Protein AF-A0A6N7HSX7-F1 (afdb_monomer_lite)

Foldseek 3Di:
DDDDDDDDDDDDPDDPPPPVVVVVVVVVVVVVCVVVPDDPPPDPLCLPDDDDDDDDDDQPVAQVQLVVLLQDVVLLVVVCPDPLLVVDPFKKKWKDQRHSVDTDIDGFDDDPLLVQLVVLCVVLVPDDPPDGLSRHPLSSVLQVCQVVVRQEMEMRISAQDDDDSNLVSSQASHPANHWYWYHYHPDPGIDIHGHHD

Secondary structure (DSSP, 8-state):
----------------SSHHHHHHHHHHHHHHHHHTT---------TT---S-------TTHHHHHHHHHT-HHHHHHHHTSHHHHH-SS-EEEEESS-SS--EEEESSSSHHHHHHHHHHHHTT---SSS-GGGSHHHHHHHHHHHHT--EEEEEESSSS--TTHHHHHHHHSPTT-EEEEE-TT-SSPEEEE---

pLDDT: mean 80.52, std 20.56, range [40.81, 98.5]

Radius of gyration: 26.41 Å; chains: 1; bounding box: 83×66×46 Å

Structure (mmCIF, N/CA/C/O backbone):
data_AF-A0A6N7HSX7-F1
#
_entry.id   AF-A0A6N7HSX7-F1
#
loop_
_atom_site.group_PDB
_atom_site.id
_atom_site.type_symbol
_atom_site.label_atom_id
_atom_site.label_alt_id
_atom_site.label_comp_id
_atom_site.label_asym_id
_atom_site.label_entity_id
_atom_site.label_seq_id
_atom_site.pdbx_PDB_ins_code
_atom_site.Cartn_x
_atom_site.Cartn_y
_atom_site.Cartn_z
_atom_site.occupancy
_atom_site.B_iso_or_equiv
_atom_site.auth_seq_id
_atom_site.auth_comp_id
_atom_site.auth_asym_id
_atom_site.auth_atom_id
_atom_site.pdbx_PDB_model_num
ATOM 1 N N . MET A 1 1 ? -65.914 44.840 -5.149 1.00 47.94 1 MET A N 1
ATOM 2 C CA . MET A 1 1 ? -67.134 44.120 -5.586 1.00 47.94 1 MET A CA 1
ATOM 3 C C . MET A 1 1 ? -66.707 42.917 -6.414 1.00 47.94 1 MET A C 1
ATOM 5 O O . MET A 1 1 ? -65.707 43.044 -7.105 1.00 47.94 1 MET A O 1
ATOM 9 N N . PHE A 1 2 ? -67.459 41.813 -6.318 1.00 42.66 2 PHE A N 1
ATOM 10 C CA . PHE A 1 2 ? -67.150 40.423 -6.721 1.00 42.66 2 PHE A CA 1
ATOM 11 C C . PHE A 1 2 ? -66.196 39.715 -5.742 1.00 42.66 2 PHE A C 1
ATOM 13 O O . PHE A 1 2 ? -65.064 40.139 -5.576 1.00 42.66 2 PHE A O 1
ATOM 20 N N . GLY A 1 3 ? -66.568 38.664 -5.014 1.00 41.16 3 GLY A N 1
ATOM 21 C CA . GLY A 1 3 ? -67.742 37.793 -5.078 1.00 41.16 3 GLY A CA 1
ATOM 22 C C . GLY A 1 3 ? -67.269 36.366 -4.790 1.00 41.16 3 GLY A C 1
ATOM 23 O O . GLY A 1 3 ? -66.620 35.755 -5.634 1.00 41.16 3 GLY A O 1
ATOM 24 N N . GLU A 1 4 ? -67.540 35.881 -3.579 1.00 52.06 4 GLU A N 1
ATOM 25 C CA . GLU A 1 4 ? -67.183 34.554 -3.066 1.00 52.06 4 GLU A CA 1
ATOM 26 C C . GLU A 1 4 ? -67.713 33.409 -3.942 1.00 52.06 4 GLU A C 1
ATOM 28 O O . GLU A 1 4 ? -68.853 33.447 -4.400 1.00 52.06 4 GLU A O 1
ATOM 33 N N . ARG A 1 5 ? -66.936 32.322 -4.066 1.00 51.62 5 ARG A N 1
ATOM 34 C CA . ARG A 1 5 ? -67.484 30.966 -4.239 1.00 51.62 5 ARG A CA 1
ATOM 35 C C . ARG A 1 5 ? -66.670 29.950 -3.438 1.00 51.62 5 ARG A C 1
ATOM 37 O O . ARG A 1 5 ? -65.628 29.473 -3.878 1.00 51.62 5 ARG A O 1
ATOM 44 N N . CYS A 1 6 ? -67.197 29.603 -2.267 1.00 46.75 6 CYS A N 1
ATOM 45 C CA . CYS A 1 6 ? -66.809 28.435 -1.484 1.00 46.75 6 CYS A CA 1
ATOM 46 C C . CYS A 1 6 ? -67.256 27.146 -2.191 1.00 46.75 6 CYS A C 1
ATOM 48 O O . CYS A 1 6 ? -68.421 27.007 -2.561 1.00 46.75 6 CYS A O 1
ATOM 50 N N . VAL A 1 7 ? -66.348 26.176 -2.327 1.00 67.75 7 VAL A N 1
ATOM 51 C CA . VAL A 1 7 ? -66.670 24.802 -2.745 1.00 67.75 7 VAL A CA 1
ATOM 52 C C . VAL A 1 7 ? -66.321 23.853 -1.594 1.00 67.75 7 VAL A C 1
ATOM 54 O O . VAL A 1 7 ? -65.157 23.802 -1.193 1.00 67.75 7 VAL A O 1
ATOM 57 N N . PRO A 1 8 ? -67.276 23.070 -1.061 1.00 62.06 8 PRO A N 1
ATOM 58 C CA . PRO A 1 8 ? -66.995 22.112 -0.003 1.00 62.06 8 PRO A CA 1
ATOM 59 C C . PRO A 1 8 ? -66.427 20.821 -0.605 1.00 62.06 8 PRO A C 1
ATOM 61 O O . PRO A 1 8 ? -67.087 20.157 -1.410 1.00 62.06 8 PRO A O 1
ATOM 64 N N . LYS A 1 9 ? -65.219 20.411 -0.196 1.00 55.22 9 LYS A N 1
ATOM 65 C CA . LYS A 1 9 ? -64.696 19.076 -0.527 1.00 55.22 9 LYS A CA 1
ATOM 66 C C . LYS A 1 9 ? -64.927 18.097 0.622 1.00 55.22 9 LYS A C 1
ATOM 68 O O . LYS A 1 9 ? -64.357 18.207 1.702 1.00 55.22 9 LYS A O 1
ATOM 73 N N . LYS A 1 10 ? -65.804 17.138 0.317 1.00 53.12 10 LYS A N 1
ATOM 74 C CA . LYS A 1 10 ? -66.216 15.974 1.105 1.00 53.12 10 LYS A CA 1
ATOM 75 C C . LYS A 1 10 ? -65.029 15.123 1.567 1.00 53.12 10 LYS A C 1
ATOM 77 O O . LYS A 1 10 ? -64.046 14.950 0.849 1.00 53.12 10 LYS A O 1
ATOM 82 N N . GLY A 1 11 ? -65.191 14.566 2.764 1.00 55.38 11 GLY A N 1
ATOM 83 C CA . GLY A 1 11 ? -64.170 13.854 3.516 1.00 55.38 11 GLY A CA 1
ATOM 84 C C . GLY A 1 11 ? -63.694 12.517 2.949 1.00 55.38 11 GLY A C 1
ATOM 85 O O . 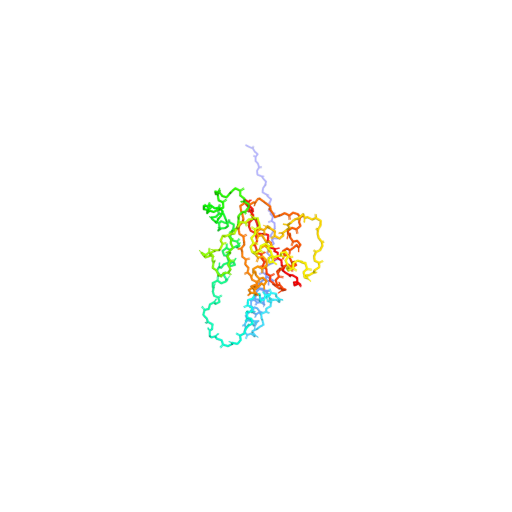GLY A 1 11 ? -64.315 11.889 2.092 1.00 55.38 11 GLY A O 1
ATOM 86 N N . ARG A 1 12 ? -62.582 12.060 3.529 1.00 55.44 12 ARG A N 1
ATOM 87 C CA . ARG A 1 12 ? -62.113 10.669 3.509 1.00 55.44 12 ARG A CA 1
ATOM 88 C C . ARG A 1 12 ? -61.531 10.305 4.873 1.00 55.44 12 ARG A C 1
ATOM 90 O O . ARG A 1 12 ? -60.326 10.173 5.044 1.00 55.44 12 ARG A O 1
ATOM 97 N N . ALA A 1 13 ? -62.413 10.102 5.844 1.00 56.00 13 ALA A N 1
ATOM 98 C CA . ALA A 1 13 ? -62.100 9.318 7.030 1.00 56.00 13 ALA A CA 1
ATOM 99 C C . ALA A 1 13 ? -62.286 7.829 6.689 1.00 56.00 13 ALA A C 1
ATOM 101 O O . ALA A 1 13 ? -63.415 7.352 6.653 1.00 56.00 13 ALA A O 1
ATOM 102 N N . LYS A 1 14 ? -61.195 7.117 6.369 1.00 52.59 14 LYS A N 1
ATOM 103 C CA . LYS A 1 14 ? -61.019 5.649 6.522 1.00 52.59 14 LYS A CA 1
ATOM 104 C C . LYS A 1 14 ? -59.754 5.201 5.788 1.00 52.59 14 LYS A C 1
ATOM 106 O O . LYS A 1 14 ? -59.825 4.827 4.623 1.00 52.59 14 LYS A O 1
ATOM 111 N N . ARG A 1 15 ? -58.599 5.209 6.465 1.00 51.59 15 ARG A N 1
ATOM 112 C CA . ARG A 1 15 ? -57.445 4.335 6.140 1.00 51.59 15 ARG A CA 1
ATOM 113 C C . ARG A 1 15 ? -56.339 4.351 7.215 1.00 51.59 15 ARG A C 1
ATOM 115 O O . ARG A 1 15 ? -55.177 4.194 6.897 1.00 51.59 15 ARG A O 1
ATOM 122 N N . MET A 1 16 ? -56.675 4.485 8.500 1.00 49.28 16 MET A N 1
ATOM 123 C CA . MET A 1 16 ? -55.689 4.443 9.604 1.00 49.28 16 MET A CA 1
ATOM 124 C C . MET A 1 16 ? -55.900 3.255 10.554 1.00 49.28 16 MET A C 1
ATOM 126 O O . MET A 1 16 ? -55.844 3.394 11.767 1.00 49.28 16 MET A O 1
ATOM 130 N N . ARG A 1 17 ? -56.187 2.060 10.024 1.00 49.59 17 ARG A N 1
ATOM 131 C CA . ARG A 1 17 ? -56.260 0.839 10.859 1.00 49.59 17 ARG A CA 1
ATOM 132 C C . ARG A 1 17 ? -55.473 -0.364 10.334 1.00 49.59 17 ARG A C 1
ATOM 134 O O . ARG A 1 17 ? -55.486 -1.399 10.979 1.00 49.59 17 ARG A O 1
ATOM 141 N N . LYS A 1 18 ? -54.762 -0.245 9.203 1.00 49.81 18 LYS A N 1
ATOM 142 C CA . LYS A 1 18 ? -53.970 -1.359 8.636 1.00 49.81 18 LYS A CA 1
ATOM 143 C C . LYS A 1 18 ? -52.448 -1.219 8.761 1.00 49.81 18 LYS A C 1
ATOM 145 O O . LYS A 1 18 ? -51.765 -2.214 8.571 1.00 49.81 18 LYS A O 1
ATOM 150 N N . LEU A 1 19 ? -51.917 -0.043 9.108 1.00 52.19 19 LEU A N 1
ATOM 151 C CA . LEU A 1 19 ? -50.462 0.159 9.219 1.00 52.19 19 LEU A CA 1
ATOM 152 C C . LEU A 1 19 ? -49.892 -0.212 10.597 1.00 52.19 19 LEU A C 1
ATOM 154 O O . LEU A 1 19 ? -48.760 -0.669 10.679 1.00 52.19 19 LEU A O 1
ATOM 158 N N . VAL A 1 20 ? -50.685 -0.103 11.667 1.00 53.84 20 VAL A N 1
ATOM 159 C CA . VAL A 1 20 ? -50.210 -0.411 13.031 1.00 53.84 20 VAL A CA 1
ATOM 160 C C . VAL A 1 20 ? -49.967 -1.915 13.224 1.00 53.84 20 VAL A C 1
ATOM 162 O O . VAL A 1 20 ? -49.027 -2.300 13.908 1.00 53.84 20 VAL A O 1
ATOM 165 N N . GLY A 1 21 ? -50.754 -2.775 12.567 1.00 49.75 21 GLY A N 1
ATOM 166 C CA . GLY A 1 21 ? -50.608 -4.230 12.693 1.00 49.75 21 GLY A CA 1
ATOM 167 C C . GLY A 1 21 ? -49.302 -4.783 12.111 1.00 49.75 21 GLY A C 1
ATOM 168 O O . GLY A 1 21 ? -48.741 -5.715 12.672 1.00 49.75 21 GLY A O 1
ATOM 169 N N . TRP A 1 22 ? -48.783 -4.193 11.030 1.00 54.81 22 TRP A N 1
ATOM 170 C CA . TRP A 1 22 ? -47.533 -4.650 10.407 1.00 54.81 22 TRP A CA 1
ATOM 171 C C . TRP A 1 22 ? -46.289 -4.238 11.200 1.00 54.81 22 TRP A C 1
ATOM 173 O O . TRP A 1 22 ? -45.355 -5.025 11.311 1.00 54.81 22 TRP A O 1
ATOM 183 N N . ALA A 1 23 ? -46.291 -3.049 11.811 1.00 57.97 23 ALA A N 1
ATOM 184 C CA . ALA A 1 23 ? -45.162 -2.583 12.616 1.00 57.97 23 ALA A CA 1
ATOM 185 C C . ALA A 1 23 ? -44.923 -3.469 13.852 1.00 57.97 23 ALA A C 1
ATOM 187 O O . ALA A 1 23 ? -43.779 -3.776 14.174 1.00 57.97 23 ALA A O 1
ATOM 188 N N . VAL A 1 24 ? -45.993 -3.944 14.503 1.00 59.75 24 VAL A N 1
ATOM 189 C CA . VAL A 1 24 ? -45.876 -4.838 15.668 1.00 59.75 24 VAL A CA 1
ATOM 190 C C . VAL A 1 24 ? -45.303 -6.199 15.270 1.00 59.75 24 VAL A C 1
ATOM 192 O O . VAL A 1 24 ? -44.453 -6.717 15.983 1.00 59.75 24 VAL A O 1
ATOM 195 N N . VAL A 1 25 ? -45.702 -6.753 14.119 1.00 61.62 25 VAL A N 1
ATOM 196 C CA . VAL A 1 25 ? -45.178 -8.042 13.633 1.00 61.62 25 VAL A CA 1
ATOM 197 C C . VAL A 1 25 ? -43.692 -7.944 13.282 1.00 61.62 25 VAL A C 1
ATOM 199 O O . VAL A 1 25 ? -42.929 -8.818 13.676 1.00 61.62 25 VAL A O 1
ATOM 202 N N . VAL A 1 26 ? -43.254 -6.871 12.615 1.00 62.88 26 VAL A N 1
ATOM 203 C CA . VAL A 1 26 ? -41.830 -6.675 12.282 1.00 62.88 26 VAL A CA 1
ATOM 204 C C . VAL A 1 26 ? -40.981 -6.528 13.546 1.00 62.88 26 VAL A C 1
ATOM 206 O O . VAL A 1 26 ? -39.941 -7.170 13.657 1.00 62.88 26 VAL A O 1
ATOM 209 N N . VAL A 1 27 ? -41.442 -5.754 14.533 1.00 62.81 27 VAL A N 1
ATOM 210 C CA . VAL A 1 27 ? -40.724 -5.597 15.809 1.00 62.81 27 VAL A CA 1
ATOM 211 C C . VAL A 1 27 ? -40.641 -6.927 16.569 1.00 62.81 27 VAL A C 1
ATOM 213 O O . VAL A 1 27 ? -39.580 -7.262 17.087 1.00 62.81 27 VAL A O 1
ATOM 216 N N . LEU A 1 28 ? -41.711 -7.729 16.584 1.00 57.66 28 LEU A N 1
ATOM 217 C CA . LEU A 1 28 ? -41.703 -9.045 17.236 1.00 57.66 28 LEU A CA 1
ATOM 218 C C . LEU A 1 28 ? -40.772 -10.045 16.535 1.00 57.66 28 LEU A C 1
ATOM 220 O O . LEU A 1 28 ? -40.064 -10.780 17.216 1.00 57.66 28 LEU A O 1
ATOM 224 N N . VAL A 1 29 ? -40.710 -10.039 15.199 1.00 58.22 29 VAL A N 1
ATOM 225 C CA . VAL A 1 29 ? -39.773 -10.885 14.437 1.00 58.22 29 VAL A CA 1
ATOM 226 C C . VAL A 1 29 ? -38.319 -10.496 14.722 1.00 58.22 29 VAL A C 1
ATOM 228 O O . VAL A 1 29 ? -37.495 -11.378 14.945 1.00 58.22 29 VAL A O 1
ATOM 231 N N . VAL A 1 30 ? -38.005 -9.198 14.799 1.00 57.62 30 VAL A N 1
ATOM 232 C CA . VAL A 1 30 ? -36.648 -8.721 15.128 1.00 57.62 30 VAL A CA 1
ATOM 233 C C . VAL A 1 30 ? -36.243 -9.112 16.554 1.00 57.62 30 VAL A C 1
ATOM 235 O O . VAL A 1 30 ? -35.108 -9.530 16.779 1.00 57.62 30 VAL A O 1
ATOM 238 N N . ILE A 1 31 ? -37.166 -9.031 17.517 1.00 58.84 31 ILE A N 1
ATOM 239 C CA . ILE A 1 31 ? -36.890 -9.410 18.911 1.00 58.84 31 ILE A CA 1
ATOM 240 C C . ILE A 1 31 ? -36.691 -10.929 19.041 1.00 58.84 31 ILE A C 1
ATOM 242 O O . ILE A 1 31 ? -35.746 -11.363 19.699 1.00 58.84 31 ILE A O 1
ATOM 246 N N . VAL A 1 32 ? -37.523 -11.747 18.386 1.00 56.56 32 VAL A N 1
ATOM 247 C CA . VAL A 1 32 ? -37.386 -13.216 18.423 1.00 56.56 32 VAL A CA 1
ATOM 248 C C . VAL A 1 32 ? -36.108 -13.676 17.712 1.00 56.56 32 VAL A C 1
ATOM 250 O O . VAL A 1 32 ? -35.396 -14.515 18.255 1.00 56.56 32 VAL A O 1
ATOM 253 N N . ALA A 1 33 ? -35.741 -13.080 16.572 1.00 51.66 33 ALA A N 1
ATOM 254 C CA . ALA A 1 33 ? -34.491 -13.406 15.876 1.00 51.66 33 ALA A CA 1
ATOM 255 C C . ALA A 1 33 ? -33.247 -13.102 16.735 1.00 51.66 33 ALA A C 1
ATOM 257 O O . ALA A 1 33 ? -32.348 -13.935 16.838 1.00 51.66 33 ALA A O 1
ATOM 258 N N . LYS A 1 34 ? -33.242 -11.963 17.445 1.00 50.53 34 LYS A N 1
ATOM 259 C CA . LYS A 1 34 ? -32.144 -11.583 18.351 1.00 50.53 34 LYS A CA 1
ATOM 260 C C . LYS A 1 34 ? -32.053 -12.475 19.599 1.00 50.53 34 LYS A C 1
ATOM 262 O O . LYS A 1 34 ? -30.985 -12.601 20.18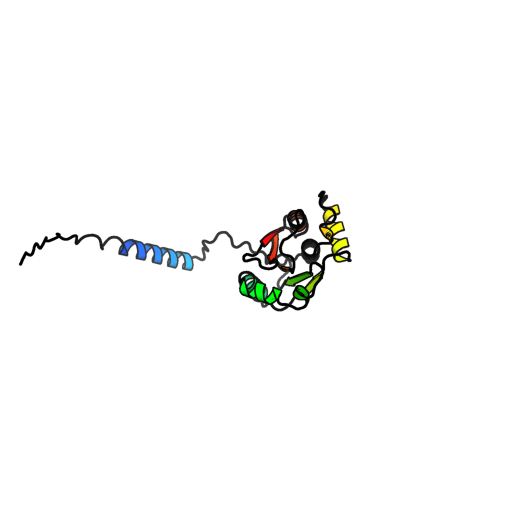5 1.00 50.53 34 LYS A O 1
ATOM 267 N N . SER A 1 35 ? -33.157 -13.122 19.979 1.00 52.22 35 SER A N 1
ATOM 268 C CA . SER A 1 35 ? -33.220 -14.068 21.105 1.00 52.22 35 SER A CA 1
ATOM 269 C C . SER A 1 35 ? -32.728 -15.476 20.740 1.00 52.22 35 SER A C 1
ATOM 271 O O . SER A 1 35 ? -32.431 -16.265 21.631 1.00 52.22 35 SER A O 1
ATOM 273 N N . CYS A 1 36 ? -32.655 -15.798 19.443 1.00 47.59 36 CYS A N 1
ATOM 274 C CA . CYS A 1 36 ? -32.277 -17.120 18.935 1.00 47.59 36 CYS A CA 1
ATOM 275 C C . CYS A 1 36 ? -30.863 -17.181 18.331 1.00 47.59 36 CYS A C 1
ATOM 277 O O . CYS A 1 36 ? -30.500 -18.222 17.794 1.00 47.59 36 CYS A O 1
ATOM 279 N N . GLY A 1 37 ? -30.066 -16.108 18.407 1.00 42.81 37 GLY A N 1
ATOM 280 C CA . GLY A 1 37 ? -28.674 -16.113 17.932 1.00 42.81 37 GLY A CA 1
ATOM 281 C C . GLY A 1 37 ? -28.516 -16.320 16.421 1.00 42.81 37 GLY A C 1
ATOM 282 O O . GLY A 1 37 ? -27.458 -16.743 15.973 1.00 42.81 37 GLY A O 1
ATOM 283 N N . ILE A 1 38 ? -29.563 -16.052 15.634 1.00 46.84 38 ILE A N 1
ATOM 284 C CA . ILE A 1 38 ? -29.494 -16.122 14.172 1.00 46.84 38 ILE A CA 1
ATOM 285 C C . ILE A 1 38 ? -29.131 -14.728 13.665 1.00 46.84 38 ILE A C 1
ATOM 287 O O . ILE A 1 38 ? -30.002 -13.868 13.515 1.00 46.84 38 ILE A O 1
ATOM 291 N N . ASP A 1 39 ? -27.841 -14.508 13.421 1.00 44.44 39 ASP A N 1
ATOM 292 C CA . ASP A 1 39 ? -27.369 -13.362 12.650 1.00 44.44 39 ASP A CA 1
ATOM 293 C C . ASP A 1 39 ? -27.814 -13.527 11.190 1.00 44.44 39 ASP A C 1
ATOM 295 O O . ASP A 1 39 ? -27.454 -14.479 10.501 1.00 44.44 39 ASP A O 1
ATOM 299 N N . LEU A 1 40 ? -28.663 -12.611 10.718 1.00 47.44 40 LEU A N 1
ATOM 300 C CA . LEU A 1 40 ? -29.221 -12.612 9.359 1.00 47.44 40 LEU A CA 1
ATOM 301 C C . LEU A 1 40 ? -28.397 -11.749 8.387 1.00 47.44 40 LEU A C 1
ATOM 303 O O . LEU A 1 40 ? -28.934 -11.245 7.399 1.00 47.44 40 LEU A O 1
ATOM 307 N N . ILE A 1 41 ? -27.099 -11.587 8.647 1.00 47.22 41 ILE A N 1
ATOM 308 C CA . ILE A 1 41 ? -26.152 -10.977 7.707 1.00 47.22 41 ILE A CA 1
ATOM 309 C C . ILE A 1 41 ? -25.194 -12.081 7.232 1.00 47.22 41 ILE A C 1
ATOM 311 O O . ILE A 1 41 ? -24.220 -12.372 7.914 1.00 47.22 41 ILE A O 1
ATOM 315 N N . PRO A 1 42 ? -25.444 -12.728 6.079 1.00 45.22 42 PRO A N 1
ATOM 316 C CA . PRO A 1 42 ? -24.646 -13.867 5.621 1.00 45.22 42 PRO A CA 1
ATOM 317 C C . PRO A 1 42 ? -23.322 -13.473 4.934 1.00 45.22 42 PRO A C 1
ATOM 319 O O . PRO A 1 42 ? -22.827 -14.229 4.108 1.00 45.22 42 PRO A O 1
ATOM 322 N N . PHE A 1 43 ? -22.746 -12.306 5.242 1.00 47.78 43 PHE A N 1
ATOM 323 C CA . PHE A 1 43 ? -21.473 -11.853 4.663 1.00 47.78 43 PHE A CA 1
ATOM 324 C C . PHE A 1 43 ? -20.683 -10.986 5.654 1.00 47.78 43 PHE A C 1
ATOM 326 O O . PHE A 1 43 ? -20.460 -9.802 5.406 1.00 47.78 43 PHE A O 1
ATOM 333 N N . SER A 1 44 ? -20.266 -11.572 6.773 1.00 44.06 44 SER A N 1
ATOM 334 C CA . SER A 1 44 ? -19.063 -11.110 7.469 1.00 44.06 44 SER A CA 1
ATOM 335 C C . SER A 1 44 ? -17.935 -12.027 7.009 1.00 44.06 44 SER A C 1
ATOM 337 O O . SER A 1 44 ? -17.816 -13.162 7.447 1.00 44.06 44 SER A O 1
ATOM 339 N N . ASP A 1 45 ? -17.229 -11.570 5.980 1.00 43.69 45 ASP A N 1
ATOM 340 C CA . ASP A 1 45 ? -16.006 -12.175 5.457 1.00 43.69 45 ASP A CA 1
ATOM 341 C C . ASP A 1 45 ? -14.908 -11.818 6.475 1.00 43.69 45 ASP A C 1
ATOM 343 O O . ASP A 1 45 ? -14.385 -10.697 6.478 1.00 43.69 45 ASP A O 1
ATOM 347 N N . ASP A 1 46 ? -14.686 -12.716 7.436 1.00 47.94 46 ASP A N 1
ATOM 348 C CA . ASP A 1 46 ? -13.744 -12.574 8.547 1.00 47.94 46 ASP A CA 1
ATOM 349 C C . ASP A 1 46 ? -12.296 -12.652 8.033 1.00 47.94 46 ASP A C 1
ATOM 351 O O . ASP A 1 46 ? -11.581 -13.634 8.196 1.00 47.94 46 ASP A O 1
ATOM 355 N N . GLY A 1 47 ? -11.829 -11.573 7.402 1.00 49.56 47 GLY A N 1
ATOM 356 C CA . GLY A 1 47 ? -10.433 -11.392 6.983 1.00 49.56 47 GLY A CA 1
ATOM 357 C C . GLY A 1 47 ? -9.461 -11.121 8.140 1.00 49.56 47 GLY A C 1
ATOM 358 O O . GLY A 1 47 ? -8.497 -10.386 7.947 1.00 49.56 47 GLY A O 1
ATOM 359 N N . CYS A 1 48 ? -9.736 -11.636 9.341 1.00 52.25 48 CYS A N 1
ATOM 360 C CA . CYS A 1 48 ? -8.927 -11.422 10.545 1.00 52.25 48 CYS A CA 1
ATOM 361 C C . CYS A 1 48 ? -8.613 -12.723 11.308 1.00 52.25 48 CYS A C 1
ATOM 363 O O . CYS A 1 48 ? -8.242 -12.658 12.478 1.00 52.25 48 CYS A O 1
ATOM 365 N N . ASP A 1 49 ? -8.721 -13.893 10.676 1.00 46.28 49 ASP A N 1
ATOM 366 C CA . ASP A 1 49 ? -8.233 -15.137 11.273 1.00 46.28 49 ASP A CA 1
ATOM 367 C C . ASP A 1 49 ? -6.734 -15.291 10.998 1.00 46.28 49 ASP A C 1
ATOM 369 O O . ASP A 1 49 ? -6.295 -15.891 10.015 1.00 46.28 49 ASP A O 1
ATOM 373 N N . ALA A 1 50 ? -5.923 -14.731 11.895 1.00 50.56 50 ALA A N 1
ATOM 374 C CA . ALA A 1 50 ? -4.540 -15.153 12.028 1.00 50.56 50 ALA A CA 1
ATOM 375 C C . ALA A 1 50 ? -4.532 -16.629 12.456 1.00 50.56 50 ALA A C 1
ATOM 377 O O . ALA A 1 50 ? -4.980 -16.991 13.545 1.00 50.56 50 ALA A O 1
ATOM 378 N N . ALA A 1 51 ? -4.027 -17.499 11.587 1.00 50.78 51 ALA A N 1
ATOM 379 C CA . ALA A 1 51 ? -3.791 -18.892 11.920 1.00 50.78 51 ALA A CA 1
ATOM 380 C C . ALA A 1 51 ? -2.717 -18.988 13.019 1.00 50.78 51 ALA A C 1
ATOM 382 O O . ALA A 1 51 ? -1.536 -18.829 12.718 1.00 50.78 51 ALA A O 1
ATOM 383 N N . SER A 1 52 ? -3.110 -19.247 14.275 1.00 44.88 52 SER A N 1
ATOM 384 C CA . SER A 1 52 ? -2.501 -20.235 15.198 1.00 44.88 52 SER A CA 1
ATOM 385 C C . SER A 1 52 ? -2.936 -20.029 16.659 1.00 44.88 52 SER A C 1
ATOM 387 O O . SER A 1 52 ? -2.761 -18.961 17.233 1.00 44.88 52 SER A O 1
ATOM 389 N N . ASP A 1 53 ? -3.465 -21.112 17.235 1.00 42.81 53 ASP A N 1
ATOM 390 C CA . ASP A 1 53 ? -3.498 -21.519 18.647 1.00 42.81 53 ASP A CA 1
ATOM 391 C C . ASP A 1 53 ? -3.693 -20.469 19.760 1.00 42.81 53 ASP A C 1
ATOM 393 O O . ASP A 1 53 ? -2.762 -19.817 20.213 1.00 42.81 53 ASP A O 1
ATOM 397 N N . ALA A 1 54 ? -4.912 -20.461 20.316 1.00 48.09 54 ALA A N 1
ATOM 398 C CA . ALA A 1 54 ? -5.232 -20.248 21.733 1.00 48.09 54 ALA A CA 1
ATOM 399 C C . ALA A 1 54 ? -4.320 -19.284 22.529 1.00 48.09 54 ALA A C 1
ATOM 401 O O . ALA A 1 54 ? -3.619 -19.697 23.455 1.00 48.09 54 ALA A O 1
ATOM 402 N N . VAL A 1 55 ? -4.423 -17.980 22.260 1.00 47.09 55 VAL A N 1
ATOM 403 C CA . VAL A 1 55 ? -3.954 -16.926 23.175 1.00 47.09 55 VAL A CA 1
ATOM 404 C C . VAL A 1 55 ? -5.079 -15.907 23.377 1.00 47.09 55 VAL A C 1
ATOM 406 O O . VAL A 1 55 ? -5.808 -15.568 22.450 1.00 47.09 55 VAL A O 1
ATOM 409 N N . ALA A 1 56 ? -5.282 -15.488 24.626 1.00 40.81 56 ALA A N 1
ATOM 410 C CA . ALA A 1 56 ? -6.403 -14.664 25.065 1.00 40.81 56 ALA A CA 1
ATOM 411 C C . ALA A 1 56 ? -6.524 -13.332 24.292 1.00 40.81 56 ALA A C 1
ATOM 413 O O . ALA A 1 56 ? -5.574 -12.561 24.204 1.00 40.81 56 ALA A O 1
ATOM 414 N N . HIS A 1 57 ? -7.731 -13.067 23.784 1.00 45.41 57 HIS A N 1
ATOM 415 C CA . HIS A 1 57 ? -8.108 -11.888 23.006 1.00 45.41 57 HIS A CA 1
ATOM 416 C C . HIS A 1 57 ? -7.974 -10.573 23.795 1.00 45.41 57 HIS A C 1
ATOM 418 O O . HIS A 1 57 ? -8.733 -10.338 24.738 1.00 45.41 57 HIS A O 1
ATOM 424 N N . ALA A 1 58 ? -7.071 -9.692 23.356 1.00 44.78 58 ALA A N 1
ATOM 425 C CA . ALA A 1 58 ? -7.078 -8.269 23.715 1.00 44.78 58 ALA A CA 1
ATOM 426 C C . ALA A 1 58 ? -6.719 -7.312 22.553 1.00 44.78 58 ALA A C 1
ATOM 428 O O . ALA A 1 58 ? -6.706 -6.107 22.771 1.00 44.78 58 ALA A O 1
ATOM 429 N N . GLU A 1 59 ? -6.489 -7.802 21.328 1.00 52.56 59 GLU A N 1
ATOM 430 C CA . GLU A 1 59 ? -5.997 -6.977 20.199 1.00 52.56 59 GLU A CA 1
ATOM 431 C C . GLU A 1 59 ? -6.971 -6.906 19.007 1.00 52.56 59 GLU A C 1
ATOM 433 O O . GLU A 1 59 ? -6.609 -6.513 17.904 1.00 52.56 59 GLU A O 1
ATOM 438 N N . SER A 1 60 ? -8.247 -7.259 19.201 1.00 57.06 60 SER A N 1
ATOM 439 C CA . SER A 1 60 ? -9.239 -7.208 18.115 1.00 57.06 60 SER A CA 1
ATOM 440 C C . SER A 1 60 ? -9.765 -5.799 17.804 1.00 57.06 60 SER A C 1
ATOM 442 O O . SER A 1 60 ? -10.550 -5.654 16.872 1.00 57.06 60 SER A O 1
ATOM 444 N N . SER A 1 61 ? -9.410 -4.771 18.586 1.00 64.38 61 SER A N 1
ATOM 445 C CA . SER A 1 61 ? -9.912 -3.403 18.379 1.00 64.38 61 SER A CA 1
ATOM 446 C C . SER A 1 61 ? -9.113 -2.612 17.345 1.00 64.38 61 SER A C 1
ATOM 448 O O . SER A 1 61 ? -9.707 -1.863 16.580 1.00 64.38 61 SER A O 1
ATOM 450 N N . GLU A 1 62 ? -7.793 -2.798 17.266 1.00 73.62 62 GLU A N 1
ATOM 451 C CA . GLU A 1 62 ? -6.929 -1.909 16.473 1.00 73.62 62 GLU A CA 1
ATOM 452 C C . GLU A 1 62 ? -7.172 -2.047 14.960 1.00 73.62 62 GLU A C 1
ATOM 454 O O . GLU A 1 62 ? -7.280 -1.051 14.243 1.00 73.62 62 GLU A O 1
ATOM 459 N N . CYS A 1 63 ? -7.374 -3.277 14.473 1.00 72.50 63 CYS A N 1
ATOM 460 C CA . CYS A 1 63 ? -7.696 -3.515 13.064 1.00 72.50 63 CYS A CA 1
ATOM 461 C C . CYS A 1 63 ? -9.057 -2.910 12.671 1.00 72.50 63 CYS A C 1
ATOM 463 O O . CYS A 1 63 ? -9.218 -2.394 11.561 1.00 72.50 63 CYS A O 1
ATOM 465 N N . GLU A 1 64 ? -10.034 -2.947 13.582 1.00 84.44 64 GLU A N 1
ATOM 466 C CA . GLU A 1 64 ? -11.340 -2.332 13.346 1.00 84.44 64 GLU A CA 1
ATOM 467 C C . GLU A 1 64 ? -11.218 -0.805 13.335 1.00 84.44 64 GLU A C 1
ATOM 469 O O . GLU A 1 64 ? -11.769 -0.157 12.446 1.00 84.44 64 GLU A O 1
ATOM 474 N N . ASP A 1 65 ? -10.405 -0.234 14.225 1.00 88.69 65 ASP A N 1
ATOM 475 C CA . ASP A 1 65 ? -10.106 1.198 14.234 1.00 88.69 65 ASP A CA 1
ATOM 476 C C . ASP A 1 65 ? -9.453 1.646 12.915 1.00 88.69 65 ASP A C 1
ATOM 478 O O . ASP A 1 65 ? -9.857 2.662 12.338 1.00 88.69 65 ASP A O 1
ATOM 482 N N . LEU A 1 66 ? -8.509 0.865 12.370 1.00 93.94 66 LEU A N 1
ATOM 483 C CA . LEU A 1 66 ? -7.906 1.147 11.065 1.00 93.94 66 LEU A CA 1
ATOM 484 C C . LEU A 1 66 ? -8.933 1.063 9.926 1.00 93.94 66 LEU A C 1
ATOM 486 O O . LEU A 1 66 ? -8.966 1.954 9.076 1.00 93.94 66 LEU A O 1
ATOM 490 N N . LYS A 1 67 ? -9.785 0.029 9.889 1.00 94.38 67 LYS A N 1
ATOM 491 C CA . LYS A 1 67 ? -10.847 -0.096 8.872 1.00 94.38 67 LYS A CA 1
ATOM 492 C C . LYS A 1 67 ? -11.812 1.085 8.925 1.00 94.38 67 LYS A C 1
ATOM 494 O O . LYS A 1 67 ? -12.109 1.672 7.886 1.00 94.38 67 LYS A O 1
ATOM 499 N N . GLN A 1 68 ? -12.271 1.465 10.117 1.00 94.12 68 GLN A N 1
ATOM 500 C CA . GLN A 1 68 ? -13.170 2.607 10.292 1.00 94.12 68 GLN A CA 1
ATOM 501 C C . GLN A 1 68 ? -12.500 3.917 9.857 1.00 94.12 68 GLN A C 1
ATOM 503 O O . GLN A 1 68 ? -13.095 4.686 9.100 1.00 94.12 68 GLN A O 1
ATOM 508 N N . ALA A 1 69 ? -11.243 4.145 10.252 1.00 94.44 69 ALA A N 1
ATOM 509 C CA . ALA A 1 69 ? -10.477 5.317 9.832 1.00 94.44 69 ALA A CA 1
ATOM 510 C C . ALA A 1 69 ? -10.280 5.360 8.309 1.00 94.44 69 ALA A C 1
ATOM 512 O O . ALA A 1 69 ? -10.479 6.395 7.676 1.00 94.44 69 ALA A O 1
ATOM 513 N N . ALA A 1 70 ? -9.956 4.224 7.694 1.00 94.50 70 ALA A N 1
ATOM 514 C CA . ALA A 1 70 ? -9.671 4.142 6.269 1.00 94.50 70 ALA A CA 1
ATOM 515 C C . ALA A 1 70 ? -10.908 4.282 5.368 1.00 94.50 70 ALA A C 1
ATOM 517 O O . ALA A 1 70 ? -10.754 4.517 4.165 1.00 94.50 70 ALA A O 1
ATOM 518 N N . LEU A 1 71 ? -12.119 4.188 5.927 1.00 95.81 71 LEU A N 1
ATOM 519 C CA . LEU A 1 71 ? -13.363 4.552 5.245 1.00 95.81 71 LEU A CA 1
ATOM 520 C C . LEU A 1 71 ? -13.622 6.069 5.234 1.00 95.81 71 LEU A C 1
ATOM 522 O O . LEU A 1 71 ? -14.430 6.520 4.421 1.00 95.81 71 LEU A O 1
ATOM 526 N N . ASP A 1 72 ? -12.955 6.858 6.086 1.00 95.69 72 ASP A N 1
ATOM 527 C CA . ASP A 1 72 ? -13.104 8.316 6.142 1.00 95.69 72 ASP A CA 1
ATOM 528 C C . ASP A 1 72 ? -12.168 9.020 5.132 1.00 95.69 72 ASP A C 1
ATOM 530 O O . ASP A 1 72 ? -10.943 9.040 5.309 1.00 95.69 72 ASP A O 1
ATOM 534 N N . PRO A 1 73 ? -12.707 9.690 4.092 1.00 95.81 73 PRO A N 1
ATOM 535 C CA . PRO A 1 73 ? -11.890 10.461 3.157 1.00 95.81 73 PRO A CA 1
ATOM 536 C C . PRO A 1 73 ? -11.093 11.590 3.831 1.00 95.81 73 PRO A C 1
ATOM 538 O O . PRO A 1 73 ? -10.054 12.003 3.310 1.00 95.81 73 PRO A O 1
ATOM 541 N N . ASN A 1 74 ? -11.548 12.110 4.978 1.00 96.88 74 ASN A N 1
ATOM 542 C CA . ASN A 1 74 ? -10.821 13.146 5.712 1.00 96.88 74 ASN A CA 1
ATOM 543 C C . ASN A 1 74 ? -9.583 12.580 6.407 1.00 96.88 74 ASN A C 1
ATOM 545 O O . ASN A 1 74 ? -8.560 13.264 6.454 1.00 96.88 74 ASN A O 1
ATOM 549 N N . TRP A 1 75 ? -9.643 11.347 6.918 1.00 96.50 75 TRP A N 1
ATOM 550 C CA . TRP A 1 75 ? -8.462 10.655 7.437 1.00 96.50 75 TRP A CA 1
ATOM 551 C C . TRP A 1 75 ? -7.437 10.459 6.320 1.00 96.50 75 TRP A C 1
ATOM 553 O O . TRP A 1 75 ? -6.284 10.861 6.464 1.00 96.50 75 TRP A O 1
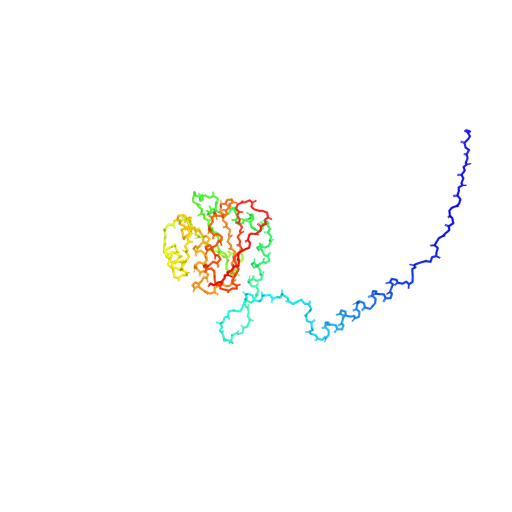ATOM 563 N N . ALA A 1 76 ? -7.868 9.958 5.159 1.00 96.69 76 ALA A N 1
ATOM 564 C CA . ALA A 1 76 ? -6.976 9.777 4.017 1.00 96.69 76 ALA A CA 1
ATOM 565 C C . ALA A 1 76 ? -6.356 11.107 3.550 1.00 96.69 76 ALA A C 1
ATOM 567 O O . ALA A 1 76 ? -5.168 11.163 3.232 1.00 96.69 76 ALA A O 1
ATOM 568 N N . THR A 1 77 ? -7.138 12.194 3.563 1.00 96.56 77 THR A N 1
ATOM 569 C CA . THR A 1 77 ? -6.652 13.549 3.251 1.00 96.56 77 THR A CA 1
ATOM 570 C C . THR A 1 77 ? -5.574 13.995 4.239 1.00 96.56 77 THR A C 1
ATOM 572 O O . THR A 1 77 ? -4.528 14.467 3.804 1.00 96.56 77 THR A O 1
ATOM 575 N N . GLN A 1 78 ? -5.769 13.779 5.544 1.00 97.06 78 GLN A N 1
ATOM 576 C CA . GLN A 1 78 ? -4.757 14.086 6.562 1.00 97.06 78 GLN A CA 1
ATOM 577 C C . GLN A 1 78 ? -3.466 13.286 6.342 1.00 97.06 78 GLN A C 1
ATOM 579 O O . GLN A 1 78 ? -2.373 13.843 6.433 1.00 97.06 78 GLN A O 1
ATOM 584 N N . GLN A 1 79 ? -3.563 12.002 5.979 1.00 97.44 79 GLN A N 1
ATOM 585 C CA . GLN A 1 79 ? -2.366 11.216 5.666 1.00 97.44 79 GLN A CA 1
ATOM 586 C C . GLN A 1 79 ? -1.647 11.730 4.406 1.00 97.44 79 GLN A C 1
ATOM 588 O O . GLN A 1 79 ? -0.421 11.694 4.349 1.00 97.44 79 GLN A O 1
ATOM 593 N N . GLN A 1 80 ? -2.361 12.287 3.422 1.00 96.69 80 GLN A N 1
ATOM 594 C CA . GLN A 1 80 ? -1.742 12.904 2.236 1.00 96.69 80 GLN A CA 1
ATOM 595 C C . GLN A 1 80 ? -0.956 14.189 2.529 1.00 96.69 80 GLN A C 1
ATOM 597 O O . GLN A 1 80 ? -0.132 14.592 1.705 1.00 96.69 80 GLN A O 1
ATOM 602 N N . GLU A 1 81 ? -1.163 14.816 3.687 1.00 96.50 81 GLU A N 1
ATOM 603 C CA . GLU A 1 81 ? -0.414 15.999 4.128 1.00 96.50 81 GLU A CA 1
ATOM 604 C C . GLU A 1 81 ? 0.917 15.644 4.816 1.00 96.50 81 GLU A C 1
ATOM 606 O O . GLU A 1 81 ? 1.716 16.533 5.129 1.00 96.50 81 GLU A O 1
ATOM 611 N N . ARG A 1 82 ? 1.199 14.349 5.020 1.00 96.31 82 ARG A N 1
ATOM 612 C CA . ARG A 1 82 ? 2.437 13.877 5.651 1.00 96.31 82 ARG A CA 1
ATOM 613 C C . ARG A 1 82 ? 3.675 14.275 4.825 1.00 96.31 82 ARG A C 1
ATOM 615 O O . ARG A 1 82 ? 3.646 14.193 3.590 1.00 96.31 82 ARG A O 1
ATOM 622 N N . PRO A 1 83 ? 4.786 14.694 5.467 1.00 95.62 83 PRO A N 1
ATOM 623 C CA . PRO A 1 83 ? 5.976 15.187 4.768 1.00 95.62 83 PRO A CA 1
ATOM 624 C C . PRO A 1 83 ? 6.542 14.236 3.705 1.00 95.62 83 PRO A C 1
ATOM 626 O O . PRO A 1 83 ? 7.032 14.703 2.675 1.00 95.62 83 PRO A O 1
ATOM 629 N N . GLU A 1 84 ? 6.465 12.930 3.947 1.00 94.62 84 GLU A N 1
ATOM 630 C CA . GLU A 1 84 ? 6.918 11.850 3.070 1.00 94.62 84 GLU A CA 1
ATOM 631 C C . GLU A 1 84 ? 6.177 11.877 1.730 1.00 94.62 84 GLU A C 1
ATOM 633 O O . GLU A 1 84 ? 6.796 11.769 0.671 1.00 94.62 84 GLU A O 1
ATOM 638 N N . LEU A 1 85 ? 4.859 12.098 1.767 1.00 95.12 85 LEU A N 1
ATOM 639 C CA . LEU A 1 85 ? 4.015 12.153 0.576 1.00 95.12 85 LEU A CA 1
ATOM 640 C C . LEU A 1 85 ? 4.092 13.514 -0.126 1.00 95.12 85 LEU A C 1
ATOM 642 O O . LEU A 1 85 ? 4.111 13.568 -1.358 1.00 95.12 85 LEU A O 1
ATOM 646 N N . VAL A 1 86 ? 4.186 14.612 0.633 1.00 93.50 86 VAL A N 1
ATOM 647 C CA . VAL A 1 86 ? 4.209 15.981 0.083 1.00 93.50 86 VAL A CA 1
ATOM 648 C C . VAL A 1 86 ? 5.542 16.318 -0.591 1.00 93.50 86 VAL A C 1
ATOM 650 O O . VAL A 1 86 ? 5.558 16.987 -1.625 1.00 93.50 86 VAL A O 1
ATOM 653 N N . ARG A 1 87 ? 6.673 15.893 -0.011 1.00 88.56 87 ARG A N 1
ATOM 654 C CA . ARG A 1 87 ? 8.020 16.241 -0.508 1.00 88.56 87 ARG A CA 1
ATOM 655 C C . ARG A 1 87 ? 8.595 15.207 -1.476 1.00 88.56 87 ARG A C 1
ATOM 657 O O . ARG A 1 87 ? 9.599 15.495 -2.133 1.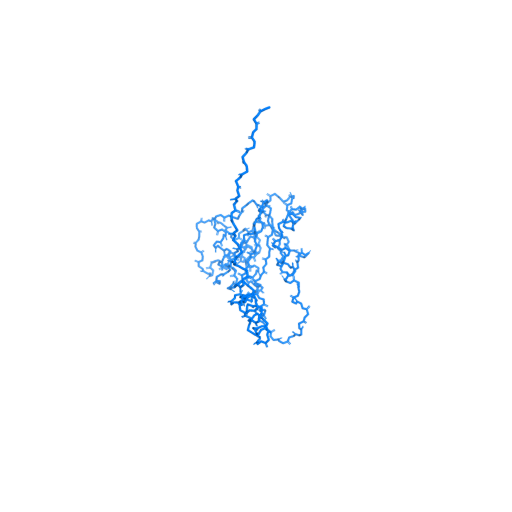00 88.56 87 ARG A O 1
ATOM 664 N N . GLY A 1 88 ? 7.991 14.021 -1.551 1.00 82.44 88 GLY A N 1
ATOM 665 C CA . GLY A 1 88 ? 8.424 12.937 -2.427 1.00 82.44 88 GLY A CA 1
ATOM 666 C C . GLY A 1 88 ? 8.374 13.338 -3.902 1.00 82.44 88 GLY A C 1
ATOM 667 O O . GLY A 1 88 ? 7.348 13.791 -4.401 1.00 82.44 88 GLY A O 1
ATOM 668 N N . LYS A 1 89 ? 9.500 13.177 -4.609 1.00 87.31 89 LYS A N 1
ATOM 669 C CA . LYS A 1 89 ? 9.575 13.350 -6.076 1.00 87.31 89 LYS A CA 1
ATOM 670 C C . LYS A 1 89 ? 9.194 12.078 -6.831 1.00 87.31 89 LYS A C 1
ATOM 672 O O . LYS A 1 89 ? 8.824 12.140 -7.998 1.00 87.31 89 LYS A O 1
ATOM 677 N N . THR A 1 90 ? 9.345 10.939 -6.169 1.00 93.44 90 THR A N 1
ATOM 678 C CA . THR A 1 90 ? 8.939 9.615 -6.630 1.00 93.44 90 THR A CA 1
ATOM 679 C C . THR A 1 90 ? 7.602 9.245 -6.006 1.00 93.44 90 THR A C 1
ATOM 681 O O . THR A 1 90 ? 7.160 9.885 -5.046 1.00 93.44 90 THR A O 1
ATOM 684 N N . THR A 1 91 ? 6.971 8.196 -6.531 1.00 94.56 91 THR A N 1
ATOM 685 C CA . THR A 1 91 ? 5.789 7.635 -5.886 1.00 94.56 91 THR A CA 1
ATOM 686 C C . THR A 1 91 ? 6.199 7.085 -4.527 1.00 94.56 91 THR A C 1
ATOM 688 O O . THR A 1 91 ? 7.077 6.231 -4.441 1.00 94.56 91 THR A O 1
ATOM 691 N N . THR A 1 92 ? 5.588 7.589 -3.469 1.00 97.25 92 THR A N 1
ATOM 692 C CA . THR A 1 92 ? 5.791 7.159 -2.088 1.00 97.25 92 THR A CA 1
ATOM 693 C C . THR A 1 92 ? 4.432 6.768 -1.532 1.00 97.25 92 THR A C 1
ATOM 695 O O . THR A 1 92 ? 3.420 7.384 -1.878 1.00 97.25 92 THR A O 1
ATOM 698 N N . GLY A 1 93 ? 4.405 5.727 -0.708 1.00 97.38 93 GLY A N 1
ATOM 699 C CA . GLY A 1 93 ? 3.214 5.273 -0.014 1.00 97.38 93 GLY A CA 1
ATOM 700 C C . GLY A 1 93 ? 3.455 5.083 1.474 1.00 97.38 93 GLY A C 1
ATOM 701 O O . GLY A 1 93 ? 4.561 4.737 1.888 1.00 97.38 93 GLY A O 1
ATOM 702 N N . LEU A 1 94 ? 2.407 5.325 2.255 1.00 98.31 94 LEU A N 1
ATOM 703 C CA . LEU A 1 94 ? 2.325 5.025 3.679 1.00 98.31 94 LEU A CA 1
ATOM 704 C C . LEU A 1 94 ? 1.447 3.790 3.839 1.00 98.31 94 LEU A C 1
ATOM 706 O O . LEU A 1 94 ? 0.286 3.811 3.425 1.00 98.31 94 LEU A O 1
ATOM 710 N N . PHE A 1 95 ? 2.014 2.724 4.386 1.00 98.38 95 PHE A N 1
ATOM 711 C CA . PHE A 1 95 ? 1.322 1.465 4.611 1.00 98.38 95 PHE A CA 1
ATOM 712 C C . PHE A 1 95 ? 0.979 1.297 6.086 1.00 98.38 95 PHE A C 1
ATOM 714 O O . PHE A 1 95 ? 1.875 1.335 6.925 1.00 98.38 95 PHE A O 1
ATOM 721 N N . PHE A 1 96 ? -0.305 1.092 6.359 1.00 97.81 96 PHE A N 1
ATOM 722 C CA . PHE A 1 96 ? -0.889 0.873 7.674 1.00 97.81 96 PHE A CA 1
ATOM 723 C C . PHE A 1 96 ? -1.431 -0.556 7.726 1.00 97.81 96 PHE A C 1
ATOM 725 O O . PHE A 1 96 ? -2.168 -0.975 6.829 1.00 97.81 96 PHE A O 1
ATOM 732 N N . GLU A 1 97 ? -1.069 -1.291 8.770 1.00 94.12 97 GLU A N 1
ATOM 733 C CA . GLU A 1 97 ? -1.403 -2.713 8.917 1.00 94.12 97 GLU A CA 1
ATOM 734 C C . GLU A 1 97 ? -2.304 -2.963 10.128 1.00 94.12 97 GLU A C 1
ATOM 736 O O . GLU A 1 97 ? -3.347 -3.600 10.003 1.00 94.12 97 GLU A O 1
ATOM 741 N N . LEU A 1 98 ? -1.925 -2.410 11.284 1.00 91.38 98 LEU A N 1
ATOM 742 C CA . LEU A 1 98 ? -2.595 -2.671 12.560 1.00 91.38 98 LEU A CA 1
ATOM 743 C C . LEU A 1 98 ? -3.355 -1.461 13.101 1.00 91.38 98 LEU A C 1
ATOM 745 O O . LEU A 1 98 ? -4.417 -1.629 13.681 1.00 91.38 98 LEU A O 1
ATOM 749 N N . SER A 1 99 ? -2.831 -0.250 12.899 1.00 93.94 99 SER A N 1
ATOM 750 C CA . SER A 1 99 ? -3.337 0.977 13.521 1.00 93.94 99 SER A CA 1
ATOM 751 C C . SER A 1 99 ? -3.346 2.140 12.523 1.00 93.94 99 SER A C 1
ATOM 753 O O . SER A 1 99 ? -2.491 2.183 11.637 1.00 93.94 99 SER A O 1
ATOM 755 N N . PRO A 1 100 ? -4.278 3.108 12.645 1.00 94.12 100 PRO A N 1
ATOM 756 C CA . PRO A 1 100 ? -4.292 4.317 11.817 1.00 94.12 100 PRO A CA 1
ATOM 757 C C . PRO A 1 100 ? -3.150 5.304 12.118 1.00 94.12 100 PRO A C 1
ATOM 759 O O . PRO A 1 100 ? -2.985 6.269 11.366 1.00 94.12 100 PRO A O 1
ATOM 762 N N . ASP A 1 101 ? -2.392 5.085 13.196 1.00 93.69 101 ASP A N 1
ATOM 763 C CA . ASP A 1 101 ? -1.327 5.984 13.655 1.00 93.69 101 ASP A CA 1
ATOM 764 C C . ASP A 1 101 ? 0.089 5.459 13.383 1.00 93.69 101 ASP A C 1
ATOM 766 O O . ASP A 1 101 ? 1.033 6.253 13.380 1.00 93.69 101 ASP A O 1
ATOM 770 N N . ASP A 1 102 ? 0.242 4.157 13.122 1.00 94.81 102 ASP A N 1
ATOM 771 C CA . ASP A 1 102 ? 1.529 3.532 12.810 1.00 94.81 102 ASP A CA 1
ATOM 772 C C . ASP A 1 102 ? 1.607 3.137 11.334 1.00 94.81 102 ASP A C 1
ATOM 774 O O . ASP A 1 102 ? 0.700 2.501 10.789 1.00 94.81 102 ASP A O 1
ATOM 778 N N . TYR A 1 103 ? 2.693 3.536 10.673 1.00 97.31 103 TYR A N 1
ATOM 779 C CA . TYR A 1 103 ? 2.876 3.297 9.248 1.00 97.31 103 TYR A CA 1
ATOM 780 C C . TYR A 1 103 ? 4.324 3.050 8.860 1.00 97.31 103 TYR A C 1
ATOM 782 O O . TYR A 1 103 ? 5.273 3.565 9.450 1.00 97.31 103 TYR A O 1
ATOM 790 N N . ILE A 1 104 ? 4.480 2.339 7.747 1.00 97.12 104 ILE A N 1
ATOM 791 C CA . ILE A 1 104 ? 5.757 2.171 7.062 1.00 97.12 104 ILE A CA 1
ATOM 792 C C . ILE A 1 104 ? 5.725 3.014 5.790 1.00 97.12 104 ILE A C 1
ATOM 794 O O . ILE A 1 104 ? 4.801 2.908 4.983 1.00 97.12 104 ILE A O 1
ATOM 798 N N . ALA A 1 105 ? 6.741 3.852 5.595 1.00 97.19 105 ALA A N 1
ATOM 799 C CA . ALA A 1 105 ? 6.911 4.619 4.367 1.00 97.19 105 ALA A CA 1
ATOM 800 C C . ALA A 1 105 ? 7.766 3.839 3.359 1.00 97.19 105 ALA A C 1
ATOM 802 O O . ALA A 1 105 ? 8.875 3.408 3.676 1.00 97.19 105 ALA A O 1
ATOM 803 N N . LEU A 1 106 ? 7.275 3.691 2.128 1.00 96.62 106 LEU A N 1
ATOM 804 C CA . LEU A 1 106 ? 7.999 3.045 1.032 1.00 96.62 106 LEU A CA 1
ATOM 805 C C . LEU A 1 106 ? 7.947 3.906 -0.221 1.00 96.62 106 LEU A C 1
ATOM 807 O O . LEU A 1 106 ? 6.956 4.581 -0.481 1.00 96.62 106 LEU A O 1
ATOM 811 N N . SER A 1 107 ? 9.003 3.856 -1.029 1.00 96.56 107 SER A N 1
ATOM 812 C CA . SER A 1 107 ? 9.058 4.557 -2.313 1.00 96.56 107 SER A CA 1
ATOM 813 C C . SER A 1 107 ? 9.182 3.583 -3.479 1.00 96.56 107 SER A C 1
ATOM 815 O O . SER A 1 107 ? 9.714 2.479 -3.350 1.00 96.56 107 SER A O 1
ATOM 817 N N . SER A 1 108 ? 8.680 3.991 -4.640 1.00 94.81 108 SER A N 1
ATOM 818 C CA . SER A 1 108 ? 8.862 3.279 -5.899 1.00 94.81 108 SER A CA 1
ATOM 819 C C . SER A 1 108 ? 10.336 3.262 -6.295 1.00 94.81 108 SER A C 1
ATOM 821 O O . SER A 1 108 ? 11.057 4.224 -6.026 1.00 94.81 108 SER A O 1
ATOM 823 N N . GLY A 1 109 ? 10.759 2.218 -6.997 1.00 95.00 109 GLY A N 1
ATOM 824 C CA . GLY A 1 109 ? 12.138 2.022 -7.443 1.00 95.00 109 GLY A CA 1
ATOM 825 C C . GLY A 1 109 ? 12.645 0.628 -7.094 1.00 95.00 109 GLY A C 1
ATOM 826 O O . GLY A 1 109 ? 11.889 -0.195 -6.580 1.00 95.00 109 GLY A O 1
ATOM 827 N N . SER A 1 110 ? 13.916 0.366 -7.375 1.00 96.00 110 SER A N 1
ATOM 828 C CA . SER A 1 110 ? 14.548 -0.924 -7.089 1.00 96.00 110 SER A CA 1
ATOM 829 C C . SER A 1 110 ? 15.106 -0.977 -5.664 1.00 96.00 110 SER A C 1
ATOM 831 O O . SER A 1 110 ? 15.875 -0.105 -5.269 1.00 96.00 110 SER A O 1
ATOM 833 N N . ASP A 1 111 ? 14.698 -2.000 -4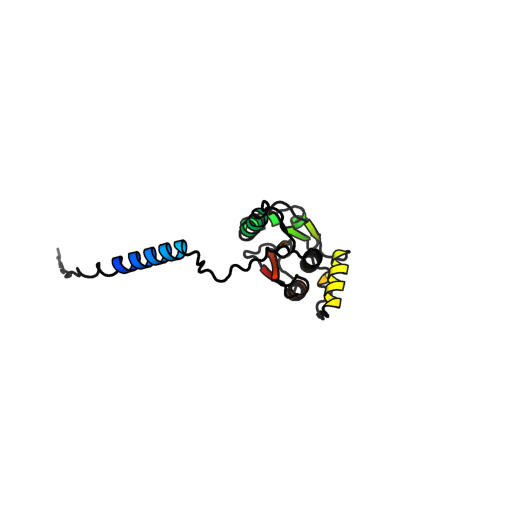.920 1.00 96.12 111 ASP A N 1
ATOM 834 C CA . ASP A 1 111 ? 15.155 -2.404 -3.584 1.00 96.12 111 ASP A CA 1
ATOM 835 C C . ASP A 1 111 ? 14.799 -3.883 -3.310 1.00 96.12 111 ASP A C 1
ATOM 837 O O . ASP A 1 111 ? 14.156 -4.536 -4.140 1.00 96.12 111 ASP A O 1
ATOM 841 N N . ASP A 1 112 ? 15.166 -4.399 -2.136 1.00 97.25 112 ASP A N 1
ATOM 842 C CA . ASP A 1 112 ? 14.918 -5.788 -1.721 1.00 97.25 112 ASP A CA 1
ATOM 843 C C . ASP A 1 112 ? 13.436 -6.192 -1.835 1.00 97.25 112 ASP A C 1
ATOM 845 O O . ASP A 1 112 ? 13.117 -7.310 -2.243 1.00 97.25 112 ASP A O 1
ATOM 849 N N . LEU A 1 113 ? 12.503 -5.276 -1.542 1.00 96.38 113 LEU A N 1
ATOM 850 C CA . LEU A 1 113 ? 11.068 -5.545 -1.677 1.00 96.38 113 LEU A CA 1
ATOM 851 C C . LEU A 1 113 ? 10.634 -5.624 -3.142 1.00 96.38 113 LEU A C 1
ATOM 853 O O . LEU A 1 113 ? 9.780 -6.445 -3.473 1.00 96.38 113 LEU A O 1
ATOM 857 N N . SER A 1 114 ? 11.217 -4.819 -4.036 1.00 96.62 114 SER A N 1
ATOM 858 C CA . SER A 1 114 ? 10.960 -4.969 -5.475 1.00 96.62 114 SER A CA 1
ATOM 859 C C . SER A 1 114 ? 11.518 -6.274 -6.035 1.00 96.62 114 SER A C 1
ATOM 861 O O . SER A 1 114 ? 10.881 -6.895 -6.883 1.00 96.62 114 SER A O 1
ATOM 863 N N . GLU A 1 115 ? 12.682 -6.722 -5.556 1.00 96.38 115 GLU A N 1
ATOM 864 C CA . GLU A 1 115 ? 13.268 -7.999 -5.965 1.00 96.38 115 GLU A CA 1
ATOM 865 C C . GLU A 1 115 ? 12.411 -9.163 -5.475 1.00 96.38 115 GLU A C 1
ATOM 867 O O . GLU A 1 115 ? 12.133 -10.099 -6.235 1.00 96.38 115 GLU A O 1
ATOM 872 N N . ARG A 1 116 ? 11.915 -9.061 -4.237 1.00 96.94 116 ARG A N 1
ATOM 873 C CA . ARG A 1 116 ? 10.978 -10.023 -3.661 1.00 96.94 116 ARG A CA 1
ATOM 874 C C . ARG A 1 116 ? 9.670 -10.080 -4.444 1.00 96.94 116 ARG A C 1
ATOM 876 O O . ARG A 1 116 ? 9.266 -11.168 -4.850 1.00 96.94 116 ARG A O 1
ATOM 883 N N . ALA A 1 117 ? 9.057 -8.931 -4.730 1.00 96.50 117 ALA A N 1
ATOM 884 C CA . ALA A 1 117 ? 7.851 -8.848 -5.552 1.00 96.50 117 ALA A CA 1
ATOM 885 C C . ALA A 1 117 ? 8.080 -9.439 -6.952 1.00 96.50 117 ALA A C 1
A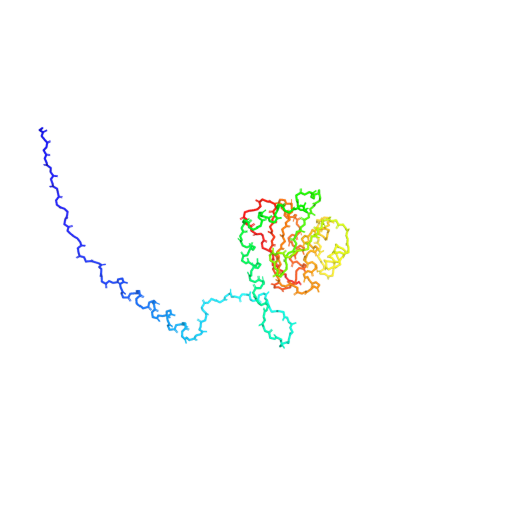TOM 887 O O . ALA A 1 117 ? 7.261 -10.213 -7.442 1.00 96.50 117 ALA A O 1
ATOM 888 N N . ALA A 1 118 ? 9.220 -9.143 -7.583 1.00 95.19 118 ALA A N 1
ATOM 889 C CA . ALA A 1 118 ? 9.574 -9.712 -8.879 1.00 95.19 118 ALA A CA 1
ATOM 890 C C . ALA A 1 118 ? 9.751 -11.237 -8.819 1.00 95.19 118 ALA A C 1
ATOM 892 O O . ALA A 1 118 ? 9.396 -11.921 -9.777 1.00 95.19 118 ALA A O 1
ATOM 893 N N . SER A 1 119 ? 10.291 -11.779 -7.722 1.00 95.44 119 SER A N 1
ATOM 894 C CA . SER A 1 119 ? 10.386 -13.229 -7.522 1.00 95.44 119 SER A CA 1
ATOM 895 C C . SER A 1 119 ? 9.015 -13.878 -7.423 1.00 95.44 119 SER A C 1
ATOM 897 O O . SER A 1 119 ? 8.744 -14.793 -8.189 1.00 95.44 119 SER A O 1
ATOM 899 N N . LEU A 1 120 ? 8.138 -13.359 -6.562 1.00 95.69 120 LEU A N 1
ATOM 900 C CA . LEU A 1 120 ? 6.785 -13.894 -6.391 1.00 95.69 120 LEU A CA 1
ATOM 901 C C . LEU A 1 120 ? 5.987 -13.857 -7.703 1.00 95.69 120 LEU A C 1
ATOM 903 O O . LEU A 1 120 ? 5.365 -14.846 -8.076 1.00 95.69 120 LEU A O 1
ATOM 907 N N . LEU A 1 121 ? 6.067 -12.754 -8.457 1.00 94.50 121 LEU A N 1
ATOM 908 C CA . LEU A 1 121 ? 5.421 -12.660 -9.769 1.00 94.50 121 LEU A CA 1
ATOM 909 C C . LEU A 1 121 ? 5.939 -13.726 -10.749 1.00 94.50 121 LEU A C 1
ATOM 911 O O . LEU A 1 121 ? 5.141 -14.319 -11.472 1.00 94.50 121 LEU A O 1
ATOM 915 N N . ARG A 1 122 ? 7.252 -14.004 -10.769 1.00 93.81 122 ARG A N 1
ATOM 916 C CA . ARG A 1 122 ? 7.815 -15.086 -11.598 1.00 93.81 122 ARG A CA 1
ATOM 917 C C . ARG A 1 122 ? 7.336 -16.462 -11.149 1.00 93.81 122 ARG A C 1
ATOM 919 O O . ARG A 1 122 ? 6.999 -17.273 -12.006 1.00 93.81 122 ARG A O 1
ATOM 926 N N . ASP A 1 123 ? 7.296 -16.709 -9.843 1.00 94.19 123 ASP A N 1
ATOM 927 C CA . ASP A 1 123 ? 6.900 -18.000 -9.271 1.00 94.19 123 ASP A CA 1
ATOM 928 C C . ASP A 1 123 ? 5.430 -18.329 -9.591 1.00 94.19 123 ASP A C 1
ATOM 930 O O . ASP A 1 123 ? 5.098 -19.477 -9.882 1.00 94.19 123 ASP A O 1
ATOM 934 N N . ILE A 1 124 ? 4.568 -17.307 -9.639 1.00 93.00 124 ILE A N 1
ATOM 935 C CA . ILE A 1 124 ? 3.145 -17.415 -10.013 1.00 93.00 124 ILE A CA 1
ATOM 936 C C . ILE A 1 124 ? 2.955 -17.467 -11.546 1.00 93.00 124 ILE A C 1
ATOM 938 O O . ILE A 1 124 ? 1.855 -17.697 -12.048 1.00 93.00 124 ILE A O 1
ATOM 942 N N . GLY A 1 125 ? 4.023 -17.281 -12.329 1.00 92.75 125 GLY A N 1
ATOM 943 C CA . GLY A 1 125 ? 3.948 -17.243 -13.791 1.00 92.75 125 GLY A CA 1
ATOM 944 C C . GLY A 1 125 ? 3.217 -16.007 -14.321 1.00 92.75 125 GLY A C 1
ATOM 945 O O . GLY A 1 125 ? 2.592 -16.065 -15.380 1.00 92.75 125 GLY A O 1
ATOM 946 N N . TYR A 1 126 ? 3.265 -14.894 -13.583 1.00 89.69 126 TYR A N 1
ATOM 947 C CA . TYR A 1 126 ? 2.665 -13.632 -13.993 1.00 89.69 126 TYR A CA 1
ATOM 948 C C . TYR A 1 126 ? 3.427 -13.044 -15.186 1.00 89.69 126 TYR A C 1
ATOM 950 O O . TYR A 1 126 ? 4.543 -12.539 -15.045 1.00 89.69 126 TYR A O 1
ATOM 958 N N . ASP A 1 127 ? 2.804 -13.098 -16.360 1.00 81.06 127 ASP A N 1
ATOM 959 C CA . ASP A 1 127 ? 3.329 -12.544 -17.606 1.00 81.06 127 ASP A CA 1
ATOM 960 C C . ASP A 1 127 ? 2.531 -11.284 -17.970 1.00 81.06 127 ASP A C 1
ATOM 962 O O . ASP A 1 127 ? 1.345 -11.356 -18.300 1.00 81.06 127 ASP A O 1
ATOM 966 N N . ASN A 1 128 ? 3.152 -10.108 -17.841 1.00 70.88 128 ASN A N 1
ATOM 967 C CA . ASN A 1 128 ? 2.511 -8.822 -18.113 1.00 70.88 128 ASN A CA 1
ATOM 968 C C . ASN A 1 128 ? 3.411 -7.949 -19.000 1.00 70.88 128 ASN A C 1
ATOM 970 O O . ASN A 1 128 ? 4.595 -7.807 -18.696 1.00 70.88 128 ASN A O 1
ATOM 974 N N . PRO A 1 129 ? 2.865 -7.316 -20.057 1.00 61.25 129 PRO A N 1
ATOM 975 C CA . PRO A 1 129 ? 3.605 -6.387 -20.915 1.00 61.25 129 PRO A CA 1
ATOM 976 C C . PRO A 1 129 ? 4.073 -5.087 -20.235 1.00 61.25 129 PRO A C 1
ATOM 978 O O . PRO A 1 129 ? 4.888 -4.369 -20.814 1.00 61.25 129 PRO A O 1
ATOM 981 N N . ASP A 1 130 ? 3.547 -4.740 -19.057 1.00 66.19 130 ASP A N 1
ATOM 982 C CA . ASP A 1 130 ? 3.916 -3.515 -18.334 1.00 66.19 130 ASP A CA 1
ATOM 983 C C . ASP A 1 130 ? 5.336 -3.642 -17.742 1.00 66.19 130 ASP A C 1
ATOM 985 O O . ASP A 1 130 ? 5.602 -4.609 -17.022 1.00 66.19 130 ASP A O 1
ATOM 989 N N . PRO A 1 131 ? 6.278 -2.716 -18.022 1.00 63.69 131 PRO A N 1
ATOM 990 C CA . PRO A 1 131 ? 7.692 -3.052 -17.934 1.00 63.69 131 PRO A CA 1
ATOM 991 C C . PRO A 1 131 ? 8.220 -3.393 -16.541 1.00 63.69 131 PRO A C 1
ATOM 993 O O . PRO A 1 131 ? 9.222 -4.088 -16.514 1.00 63.69 131 PRO A O 1
ATOM 996 N N . ASN A 1 132 ? 7.625 -2.958 -15.415 1.00 85.50 132 ASN A N 1
ATOM 997 C CA . ASN A 1 132 ? 8.154 -3.263 -14.067 1.00 85.50 132 ASN A CA 1
ATOM 998 C C . ASN A 1 132 ? 7.151 -3.037 -12.900 1.00 85.50 132 ASN A C 1
ATOM 1000 O O . ASN A 1 132 ? 7.439 -2.232 -12.003 1.00 85.50 132 ASN A O 1
ATOM 1004 N N . PRO A 1 133 ? 6.006 -3.748 -12.822 1.00 92.50 133 PRO A N 1
ATOM 1005 C CA . PRO A 1 133 ? 5.056 -3.584 -11.713 1.00 92.50 133 PRO A CA 1
ATOM 1006 C C . PRO A 1 133 ? 5.692 -3.847 -10.338 1.00 92.50 133 PRO A C 1
ATOM 1008 O O . PRO A 1 133 ? 5.333 -3.190 -9.369 1.00 92.50 133 PRO A O 1
ATOM 1011 N N . ALA A 1 134 ? 6.692 -4.733 -10.261 1.00 94.75 134 ALA A N 1
ATOM 1012 C CA . ALA A 1 134 ? 7.398 -5.079 -9.026 1.00 94.75 134 ALA A CA 1
ATOM 1013 C C . ALA A 1 134 ? 8.112 -3.893 -8.346 1.00 94.75 134 ALA A C 1
ATOM 1015 O O . ALA A 1 134 ? 8.334 -3.910 -7.140 1.00 94.75 134 ALA A O 1
ATOM 1016 N N . THR A 1 135 ? 8.471 -2.850 -9.100 1.00 95.62 135 THR A N 1
ATOM 1017 C CA . THR A 1 135 ? 9.147 -1.660 -8.547 1.00 95.62 135 THR A CA 1
ATOM 1018 C C . THR A 1 135 ? 8.180 -0.640 -7.949 1.00 95.62 135 THR A C 1
ATOM 1020 O O . THR A 1 135 ? 8.610 0.301 -7.276 1.00 95.62 135 THR A O 1
ATOM 1023 N N . HIS A 1 136 ? 6.878 -0.797 -8.189 1.00 95.81 136 HIS A N 1
ATOM 1024 C CA . HIS A 1 136 ? 5.857 0.108 -7.687 1.00 95.81 136 HIS A CA 1
ATOM 1025 C C . HIS A 1 136 ? 5.495 -0.215 -6.236 1.00 95.81 136 HIS A C 1
ATOM 1027 O O . HIS A 1 136 ? 5.615 -1.352 -5.777 1.00 95.81 136 HIS A O 1
ATOM 1033 N N . VAL A 1 137 ? 5.075 0.811 -5.493 1.00 97.00 137 VAL A N 1
ATOM 1034 C CA . VAL A 1 137 ? 4.853 0.708 -4.043 1.00 97.00 137 VAL A CA 1
ATOM 1035 C C . VAL A 1 137 ? 3.755 -0.307 -3.729 1.00 97.00 137 VAL A C 1
ATOM 1037 O O . VAL A 1 137 ? 3.874 -1.075 -2.781 1.00 97.00 137 VAL A O 1
ATOM 1040 N N . GLU A 1 138 ? 2.721 -0.356 -4.561 1.00 97.25 138 GLU A N 1
ATOM 1041 C CA . GLU A 1 138 ? 1.580 -1.251 -4.419 1.00 97.25 138 GLU A CA 1
ATOM 1042 C C . GLU A 1 138 ? 2.015 -2.722 -4.481 1.00 97.25 138 GLU A C 1
ATOM 1044 O O . GLU A 1 138 ? 1.612 -3.521 -3.639 1.00 97.25 138 GLU A O 1
ATOM 1049 N N . ALA A 1 139 ? 2.888 -3.076 -5.430 1.00 96.62 139 ALA A N 1
ATOM 1050 C CA . ALA A 1 139 ? 3.395 -4.440 -5.573 1.00 96.62 139 ALA A CA 1
ATOM 1051 C C . ALA A 1 139 ? 4.349 -4.824 -4.435 1.00 96.62 139 ALA A C 1
ATOM 1053 O O . ALA A 1 139 ? 4.272 -5.937 -3.922 1.00 96.62 139 ALA A O 1
ATOM 1054 N N . LYS A 1 140 ? 5.211 -3.898 -3.993 1.00 97.94 140 LYS A N 1
ATOM 1055 C CA . LYS A 1 140 ? 6.082 -4.113 -2.825 1.00 97.94 140 LYS A CA 1
ATOM 1056 C C . LYS A 1 140 ? 5.277 -4.398 -1.563 1.00 97.94 140 LYS A C 1
ATOM 1058 O O . LYS A 1 140 ? 5.618 -5.302 -0.807 1.00 97.94 140 LYS A O 1
ATOM 1063 N N . ILE A 1 141 ? 4.202 -3.641 -1.346 1.00 98.19 141 ILE A N 1
ATOM 1064 C CA . ILE A 1 141 ? 3.299 -3.860 -0.217 1.00 98.19 141 ILE A CA 1
ATOM 1065 C C . ILE A 1 141 ? 2.561 -5.185 -0.345 1.00 98.19 141 ILE A C 1
ATOM 1067 O O . ILE A 1 141 ? 2.507 -5.924 0.630 1.00 98.19 141 ILE A O 1
ATOM 1071 N N . ALA A 1 142 ? 2.069 -5.532 -1.533 1.00 97.69 142 ALA A N 1
ATOM 1072 C CA . ALA A 1 142 ? 1.432 -6.825 -1.750 1.00 97.69 142 ALA A CA 1
ATOM 1073 C C . ALA A 1 142 ? 2.386 -7.994 -1.449 1.00 97.69 142 ALA A C 1
ATOM 1075 O O . ALA A 1 142 ? 1.998 -8.928 -0.757 1.00 97.69 142 ALA A O 1
ATOM 1076 N N . ALA A 1 143 ? 3.648 -7.904 -1.880 1.00 97.56 143 ALA A N 1
ATOM 1077 C CA . ALA A 1 143 ? 4.682 -8.886 -1.555 1.00 97.56 143 ALA A CA 1
ATOM 1078 C C . ALA A 1 143 ? 4.988 -8.941 -0.049 1.00 97.56 143 ALA A C 1
ATOM 1080 O O . ALA A 1 143 ? 5.107 -10.023 0.517 1.00 97.56 143 ALA A O 1
ATOM 1081 N N . LYS A 1 144 ? 5.058 -7.787 0.627 1.00 97.69 144 LYS A N 1
ATOM 1082 C CA . LYS A 1 144 ? 5.221 -7.733 2.086 1.00 97.69 144 LYS A CA 1
ATOM 1083 C C . LYS A 1 144 ? 4.048 -8.401 2.813 1.00 97.69 144 LYS A C 1
ATOM 1085 O O . LYS A 1 144 ? 4.283 -9.169 3.739 1.00 97.69 144 LYS A O 1
ATOM 1090 N N . MET A 1 145 ? 2.813 -8.122 2.395 1.00 97.75 145 MET A N 1
ATOM 1091 C CA . MET A 1 145 ? 1.613 -8.765 2.941 1.00 97.75 145 MET A CA 1
ATOM 1092 C C . MET A 1 145 ? 1.616 -10.272 2.670 1.00 97.75 145 MET A C 1
ATOM 1094 O O . MET A 1 145 ? 1.223 -11.038 3.542 1.00 97.75 145 MET A O 1
ATOM 1098 N N . HIS A 1 146 ? 2.102 -10.701 1.501 1.00 97.12 146 HIS A N 1
ATOM 1099 C CA . HIS A 1 146 ? 2.296 -12.114 1.174 1.00 97.12 146 HIS A CA 1
ATOM 1100 C C . HIS A 1 146 ? 3.223 -12.804 2.173 1.00 97.12 146 HIS A C 1
ATOM 1102 O O . HIS A 1 146 ? 2.848 -13.795 2.793 1.00 97.12 146 HIS A O 1
ATOM 1108 N N . ASP A 1 147 ? 4.415 -12.242 2.372 1.00 96.81 147 ASP A N 1
ATOM 1109 C CA . ASP A 1 147 ? 5.434 -12.820 3.249 1.00 96.81 147 ASP A CA 1
ATOM 1110 C C . ASP A 1 147 ? 5.000 -12.843 4.722 1.00 96.81 147 ASP A C 1
ATOM 1112 O O . ASP A 1 147 ? 5.352 -13.764 5.457 1.00 96.81 147 ASP A O 1
ATOM 1116 N N . ALA A 1 148 ? 4.221 -11.848 5.150 1.00 95.69 148 ALA A N 1
ATOM 1117 C CA . ALA A 1 148 ? 3.698 -11.751 6.510 1.00 95.69 148 ALA A CA 1
ATOM 1118 C C . ALA A 1 148 ? 2.356 -12.481 6.716 1.00 95.69 148 ALA A C 1
ATOM 1120 O O . ALA A 1 148 ? 1.878 -12.553 7.844 1.00 95.69 148 ALA A O 1
ATOM 1121 N N . SER A 1 149 ? 1.748 -13.036 5.657 1.00 95.38 149 SER A N 1
ATOM 1122 C CA . SER A 1 149 ? 0.375 -13.577 5.683 1.00 95.38 149 SER A CA 1
ATOM 1123 C C . SER A 1 149 ? -0.669 -12.569 6.196 1.00 95.38 149 SER A C 1
ATOM 1125 O O . SER A 1 149 ? -1.659 -12.933 6.828 1.00 95.38 149 SER A O 1
ATOM 1127 N N . THR A 1 150 ? -0.454 -11.284 5.915 1.00 94.25 150 THR A N 1
ATOM 1128 C CA . THR A 1 150 ? -1.329 -10.185 6.330 1.00 94.25 150 THR A CA 1
ATOM 1129 C C . THR A 1 150 ? -2.580 -10.142 5.456 1.00 94.25 150 THR A C 1
ATOM 1131 O O . THR A 1 150 ? -2.501 -9.960 4.239 1.00 94.25 150 THR A O 1
ATOM 1134 N N . LEU A 1 151 ? -3.756 -10.242 6.078 1.00 95.56 151 LEU A N 1
ATOM 1135 C CA . LEU A 1 151 ? -5.043 -10.288 5.372 1.00 95.56 151 LEU A CA 1
ATOM 1136 C C . LEU A 1 151 ? -5.672 -8.912 5.122 1.00 95.56 151 LEU A C 1
ATOM 1138 O O . LEU A 1 151 ? -6.587 -8.788 4.307 1.00 95.56 151 LEU A O 1
ATOM 1142 N N . PHE A 1 152 ? -5.195 -7.858 5.781 1.00 96.88 152 PHE A N 1
ATOM 1143 C CA . PHE A 1 152 ? -5.725 -6.512 5.600 1.00 96.88 152 PHE A CA 1
ATOM 1144 C C . PHE A 1 152 ? -4.628 -5.456 5.681 1.00 96.88 152 PHE A C 1
ATOM 1146 O O . PHE A 1 152 ? -3.733 -5.539 6.513 1.00 96.88 152 PHE A O 1
ATOM 1153 N N . GLY A 1 153 ? -4.717 -4.437 4.834 1.00 97.50 153 GLY A N 1
ATOM 1154 C CA . GLY A 1 153 ? -3.848 -3.276 4.935 1.00 97.50 153 GLY A CA 1
ATOM 1155 C C . GLY A 1 153 ? -4.390 -2.080 4.172 1.00 97.50 153 GLY A C 1
ATOM 1156 O O . GLY A 1 153 ? -5.230 -2.209 3.275 1.00 97.50 153 GLY A O 1
ATOM 1157 N N . VAL A 1 154 ? -3.890 -0.900 4.526 1.00 98.50 154 VAL A N 1
ATOM 1158 C CA . VAL A 1 154 ? -4.261 0.371 3.904 1.00 98.50 154 VAL A CA 1
ATOM 1159 C C . VAL A 1 154 ? -3.003 1.060 3.401 1.00 98.50 154 VAL A C 1
ATOM 1161 O O . VAL A 1 154 ? -2.032 1.225 4.129 1.00 98.50 154 VAL A O 1
ATOM 1164 N N . LEU A 1 155 ? -3.016 1.482 2.145 1.00 98.50 155 LEU A N 1
ATOM 1165 C CA . LEU A 1 155 ? -1.915 2.145 1.471 1.00 98.50 155 LEU A CA 1
ATOM 1166 C C . LEU A 1 155 ? -2.358 3.528 0.989 1.00 98.50 155 LEU A C 1
ATOM 1168 O O . LEU A 1 155 ? -3.236 3.651 0.139 1.00 98.50 155 LEU A O 1
ATOM 1172 N N . VAL A 1 156 ? -1.726 4.584 1.491 1.00 98.38 156 VAL A N 1
ATOM 1173 C CA . VAL A 1 156 ? -1.956 5.963 1.032 1.00 98.38 156 VAL A CA 1
ATOM 1174 C C . VAL A 1 156 ? -0.777 6.399 0.175 1.00 98.38 156 VAL A C 1
ATOM 1176 O O . VAL A 1 156 ? 0.343 6.412 0.671 1.00 98.38 156 VAL A O 1
ATOM 1179 N N . ILE A 1 157 ? -1.000 6.774 -1.088 1.00 97.81 157 ILE A N 1
ATOM 1180 C CA . ILE A 1 157 ? 0.074 7.145 -2.027 1.00 97.81 157 ILE A CA 1
ATOM 1181 C C . ILE A 1 157 ? -0.001 8.609 -2.472 1.00 97.81 157 ILE A C 1
ATOM 1183 O O . ILE A 1 157 ? -1.076 9.202 -2.568 1.00 97.81 157 ILE A O 1
ATOM 1187 N N . ASN A 1 158 ? 1.149 9.189 -2.824 1.00 97.19 158 ASN A N 1
ATOM 1188 C CA . ASN A 1 158 ? 1.242 10.551 -3.372 1.00 97.19 158 ASN A CA 1
ATOM 1189 C C . ASN A 1 158 ? 1.015 10.642 -4.898 1.00 97.19 158 ASN A C 1
ATOM 1191 O O . ASN A 1 158 ? 1.116 11.735 -5.464 1.00 97.19 158 ASN A O 1
ATOM 1195 N N . ASN A 1 159 ? 0.693 9.531 -5.567 1.00 95.38 159 ASN A N 1
ATOM 1196 C CA . ASN A 1 159 ? 0.354 9.508 -6.989 1.00 95.38 159 ASN A CA 1
ATOM 1197 C C . ASN A 1 159 ? -1.165 9.590 -7.203 1.00 95.38 159 ASN A C 1
ATOM 1199 O O . ASN A 1 159 ? -1.933 9.126 -6.368 1.00 95.38 159 ASN A O 1
ATOM 1203 N N . THR A 1 160 ? -1.620 10.170 -8.314 1.00 94.88 160 THR A N 1
ATOM 1204 C CA . THR A 1 160 ? -3.059 10.379 -8.583 1.00 94.88 160 THR A CA 1
ATOM 1205 C C . THR A 1 160 ? -3.785 9.117 -9.051 1.00 94.88 160 THR A C 1
ATOM 1207 O O . THR A 1 160 ? -5.014 9.066 -9.004 1.00 94.88 160 THR A O 1
ATOM 1210 N N . PHE A 1 161 ? -3.053 8.084 -9.466 1.00 92.56 161 PHE A N 1
ATOM 1211 C CA . PHE A 1 161 ? -3.601 6.809 -9.924 1.00 92.56 161 PHE A CA 1
ATOM 1212 C C . PHE A 1 161 ? -2.645 5.644 -9.628 1.00 92.56 161 PHE A C 1
ATOM 1214 O O . PHE A 1 161 ? -1.445 5.845 -9.449 1.00 92.56 161 PHE A O 1
ATOM 1221 N N . VAL A 1 162 ? -3.191 4.427 -9.622 1.00 92.00 162 VAL A N 1
ATOM 1222 C CA . VAL A 1 162 ? -2.434 3.165 -9.642 1.00 92.00 162 VAL A CA 1
ATOM 1223 C C . VAL A 1 162 ? -2.201 2.769 -11.103 1.00 92.00 162 VAL A C 1
ATOM 1225 O O . VAL A 1 162 ? -3.119 2.871 -11.919 1.00 92.00 162 VAL A O 1
ATOM 1228 N N . CYS A 1 163 ? -0.980 2.364 -11.458 1.00 85.06 163 CYS A N 1
ATOM 1229 C CA . CYS A 1 163 ? -0.592 2.139 -12.854 1.00 85.06 163 CYS A CA 1
ATOM 1230 C C . CYS A 1 163 ? -1.399 1.028 -13.565 1.00 85.06 163 CYS A C 1
ATOM 1232 O O . CYS A 1 163 ? -1.938 0.111 -12.938 1.00 85.06 163 CYS A O 1
ATOM 1234 N N . GLY A 1 164 ? -1.456 1.091 -14.900 1.00 73.88 164 GLY A N 1
ATOM 1235 C CA . GLY A 1 164 ? -2.155 0.118 -15.745 1.00 73.88 164 GLY A CA 1
ATOM 1236 C C . GLY A 1 164 ? -1.402 -1.207 -15.866 1.00 73.88 164 GLY A C 1
ATOM 1237 O O . GLY A 1 164 ? -0.678 -1.406 -16.825 1.00 73.88 164 GLY A O 1
ATOM 1238 N N . GLY A 1 165 ? -1.605 -2.102 -14.902 1.00 83.50 165 GLY A N 1
ATOM 1239 C CA . GLY A 1 165 ? -0.893 -3.383 -14.777 1.00 83.50 165 GLY A CA 1
ATOM 1240 C C . GLY A 1 165 ? -0.543 -3.694 -13.322 1.00 83.50 165 GLY A C 1
ATOM 1241 O O . GLY A 1 165 ? -0.488 -4.853 -12.918 1.00 83.50 165 GLY A O 1
ATOM 1242 N N . CYS A 1 166 ? -0.427 -2.645 -12.503 1.00 90.44 166 CYS A N 1
ATOM 1243 C CA . CYS A 1 166 ? -0.268 -2.742 -11.057 1.00 90.44 166 CYS A CA 1
ATOM 1244 C C . CYS A 1 166 ? -1.430 -3.492 -10.400 1.00 90.44 166 CYS A C 1
ATOM 1246 O O . CYS A 1 166 ? -1.197 -4.326 -9.539 1.00 90.44 166 CYS A O 1
ATOM 1248 N N . ASN A 1 167 ? -2.677 -3.228 -10.805 1.00 92.81 167 ASN A N 1
ATOM 1249 C CA . ASN A 1 167 ? -3.842 -3.843 -10.162 1.00 92.81 167 ASN A CA 1
ATOM 1250 C C . ASN A 1 167 ? -3.823 -5.372 -10.251 1.00 92.81 167 ASN A C 1
ATOM 1252 O O . ASN A 1 167 ? -4.093 -6.038 -9.257 1.00 92.81 167 ASN A O 1
ATOM 1256 N N . ASP A 1 168 ? -3.511 -5.931 -11.419 1.00 93.25 168 ASP A N 1
ATOM 1257 C CA . ASP A 1 168 ? -3.499 -7.383 -11.594 1.00 93.25 168 ASP A CA 1
ATOM 1258 C C . ASP A 1 168 ? -2.275 -8.021 -10.928 1.00 93.25 168 ASP A C 1
ATOM 1260 O O . ASP A 1 168 ? -2.424 -9.051 -10.272 1.00 93.25 168 ASP A O 1
ATOM 1264 N N . ALA A 1 169 ? -1.114 -7.358 -10.970 1.00 94.81 169 ALA A N 1
ATOM 1265 C CA . ALA A 1 169 ? 0.069 -7.782 -10.224 1.00 94.81 169 ALA A CA 1
ATOM 1266 C C . ALA A 1 169 ? -0.185 -7.795 -8.707 1.00 94.81 169 ALA A C 1
ATOM 1268 O O . ALA A 1 169 ? 0.143 -8.764 -8.034 1.00 94.81 169 ALA A O 1
ATOM 1269 N N . VAL A 1 170 ? -0.820 -6.753 -8.162 1.00 96.62 170 VAL A N 1
ATOM 1270 C CA . VAL A 1 170 ? -1.173 -6.668 -6.736 1.00 96.62 170 VAL A CA 1
ATOM 1271 C C . VAL A 1 170 ? -2.150 -7.777 -6.353 1.00 96.62 170 VAL A C 1
ATOM 1273 O O . VAL A 1 170 ? -1.965 -8.408 -5.320 1.00 96.62 170 VAL A O 1
ATOM 1276 N N . ARG A 1 171 ? -3.164 -8.061 -7.181 1.00 95.88 171 ARG A N 1
ATOM 1277 C CA . ARG A 1 171 ? -4.111 -9.161 -6.920 1.00 95.88 171 ARG A CA 1
ATOM 1278 C C . ARG A 1 171 ? -3.437 -10.528 -6.869 1.00 95.88 171 ARG A C 1
ATOM 1280 O O . ARG A 1 171 ? -3.864 -11.348 -6.067 1.00 95.88 171 ARG A O 1
ATOM 1287 N N . ALA A 1 172 ? -2.456 -10.764 -7.739 1.00 95.62 172 ALA A N 1
ATOM 1288 C CA . ALA A 1 172 ? -1.686 -12.005 -7.761 1.00 95.62 172 ALA A CA 1
ATOM 1289 C C . ALA A 1 172 ? -0.695 -12.090 -6.588 1.00 95.62 172 ALA A C 1
ATOM 1291 O O . ALA A 1 172 ? -0.426 -13.163 -6.077 1.00 95.62 172 ALA A O 1
ATOM 1292 N N . LEU A 1 173 ? -0.139 -10.958 -6.151 1.00 96.88 173 LEU A N 1
ATOM 1293 C CA . LEU A 1 173 ? 0.820 -10.937 -5.047 1.00 96.88 173 LEU A CA 1
ATOM 1294 C C . LEU A 1 173 ? 0.160 -11.065 -3.676 1.00 96.88 173 LEU A C 1
ATOM 1296 O O . LEU A 1 173 ? 0.742 -11.667 -2.784 1.00 96.88 173 LEU A O 1
ATOM 1300 N N . LEU A 1 174 ? -1.022 -10.486 -3.479 1.00 97.94 174 LEU A N 1
ATOM 1301 C CA . LEU A 1 174 ? -1.716 -10.558 -2.195 1.00 97.94 174 LEU A CA 1
ATOM 1302 C C . LEU A 1 174 ? -2.071 -12.012 -1.828 1.00 97.94 174 LEU A C 1
ATOM 1304 O O . LEU A 1 174 ? -2.510 -12.753 -2.713 1.00 97.94 174 LEU A O 1
ATOM 1308 N N . PRO A 1 175 ? -1.974 -12.399 -0.537 1.00 96.62 175 PRO A N 1
ATOM 1309 C CA . PRO A 1 175 ? -2.501 -13.678 -0.071 1.00 96.62 175 PRO A CA 1
ATOM 1310 C C . PRO A 1 175 ? -3.957 -13.884 -0.497 1.00 96.62 175 PRO A C 1
ATOM 1312 O O . PRO A 1 175 ? -4.728 -12.925 -0.616 1.00 96.62 175 PRO A O 1
ATOM 1315 N N . GLU A 1 176 ? -4.361 -15.138 -0.683 1.00 95.69 176 GLU A N 1
ATOM 1316 C CA . GLU A 1 176 ? -5.766 -15.463 -0.913 1.00 95.69 176 GLU A CA 1
ATOM 1317 C C . GLU A 1 176 ? -6.632 -14.932 0.245 1.00 95.69 176 GLU A C 1
ATOM 1319 O O . GLU A 1 176 ? -6.277 -15.051 1.416 1.00 95.69 176 GLU A O 1
ATOM 1324 N N . GLY A 1 177 ? -7.747 -14.273 -0.086 1.00 94.25 177 GLY A N 1
ATOM 1325 C CA . GLY A 1 177 ? -8.637 -13.645 0.899 1.00 94.25 177 GLY A CA 1
ATOM 1326 C C . GLY A 1 177 ? -8.152 -12.297 1.450 1.00 94.25 177 GLY A C 1
ATOM 1327 O O . GLY A 1 177 ? -8.957 -11.548 2.007 1.00 94.25 177 GLY A O 1
ATOM 1328 N N . ALA A 1 178 ? -6.887 -11.921 1.236 1.00 97.19 178 ALA A N 1
ATOM 1329 C CA . ALA A 1 178 ? -6.374 -10.640 1.704 1.00 97.19 178 ALA A CA 1
ATOM 1330 C C . ALA A 1 178 ? -6.991 -9.452 0.949 1.00 97.19 178 ALA A C 1
ATOM 1332 O O . ALA A 1 178 ? -7.363 -9.539 -0.224 1.00 97.19 178 ALA A O 1
ATOM 1333 N N . THR A 1 179 ? -7.074 -8.302 1.613 1.00 97.81 179 THR A N 1
ATOM 1334 C CA . THR A 1 179 ? -7.609 -7.059 1.054 1.00 97.81 179 THR A CA 1
ATOM 1335 C C . THR A 1 179 ? -6.651 -5.896 1.300 1.00 97.81 179 THR A C 1
ATOM 1337 O O . THR A 1 179 ? -6.335 -5.569 2.439 1.00 97.81 179 THR A O 1
ATOM 1340 N N . LEU A 1 180 ? -6.247 -5.221 0.224 1.00 98.25 180 LEU A N 1
ATOM 1341 C CA . LEU A 1 180 ? -5.484 -3.978 0.265 1.00 98.25 180 LEU A CA 1
ATOM 1342 C C . LEU A 1 180 ? -6.373 -2.809 -0.164 1.00 98.25 180 LEU A C 1
ATOM 1344 O O . LEU A 1 180 ? -6.918 -2.785 -1.272 1.00 98.25 180 LEU A O 1
ATOM 1348 N N . TRP A 1 181 ? -6.518 -1.832 0.720 1.00 98.25 181 TRP A N 1
ATOM 1349 C CA . TRP A 1 181 ? -7.210 -0.575 0.456 1.00 98.25 181 TRP A CA 1
ATOM 1350 C C . TRP A 1 181 ? -6.211 0.489 0.039 1.00 98.25 181 TRP A C 1
ATOM 1352 O O . TRP A 1 181 ? -5.221 0.699 0.724 1.00 98.25 181 TRP A O 1
ATOM 1362 N N . ILE A 1 182 ? -6.456 1.174 -1.074 1.00 98.25 182 ILE A N 1
ATOM 1363 C CA . ILE A 1 182 ? -5.526 2.152 -1.634 1.00 98.25 182 ILE A CA 1
ATOM 1364 C C . ILE A 1 182 ? -6.202 3.514 -1.759 1.00 98.25 182 ILE A C 1
ATOM 1366 O O . ILE A 1 182 ? -7.212 3.669 -2.446 1.00 98.25 182 ILE A O 1
ATOM 1370 N N . TRP A 1 183 ? -5.601 4.524 -1.140 1.00 98.19 183 TRP A N 1
ATOM 1371 C CA . TRP A 1 183 ? -5.966 5.926 -1.292 1.00 98.19 183 TRP A CA 1
ATOM 1372 C C . TRP A 1 183 ? -4.957 6.627 -2.196 1.00 98.19 183 TRP A C 1
ATOM 1374 O O . TRP A 1 183 ? -3.815 6.865 -1.804 1.00 98.19 183 TRP A O 1
ATOM 1384 N N . THR A 1 184 ? -5.382 6.981 -3.410 1.00 97.25 184 THR A N 1
ATOM 1385 C CA . THR A 1 184 ? -4.562 7.785 -4.324 1.00 97.25 184 THR A CA 1
ATOM 1386 C C . THR A 1 184 ? -4.710 9.273 -4.031 1.00 97.25 184 THR A C 1
ATOM 1388 O O . THR A 1 184 ? -5.680 9.724 -3.408 1.00 97.25 184 THR A O 1
ATOM 1391 N N . LYS A 1 185 ? -3.740 10.065 -4.484 1.00 95.69 185 LYS A N 1
ATOM 1392 C CA . LYS A 1 185 ? -3.727 11.512 -4.295 1.00 95.69 185 LYS A CA 1
ATOM 1393 C C . LYS A 1 185 ? -5.021 12.143 -4.803 1.00 95.69 185 LYS A C 1
ATOM 1395 O O . LYS A 1 185 ? -5.386 11.972 -5.965 1.00 95.69 185 LYS A O 1
ATOM 1400 N N . SER A 1 186 ? -5.686 12.896 -3.928 1.00 92.38 186 SER A N 1
ATOM 1401 C CA . SER A 1 186 ? -6.965 13.570 -4.205 1.00 92.38 186 SER A CA 1
ATOM 1402 C C . SER A 1 186 ? -8.147 12.642 -4.537 1.00 92.38 186 SER A C 1
ATOM 1404 O O . SER A 1 186 ? -9.178 13.121 -5.023 1.00 92.38 186 SER A O 1
ATOM 1406 N N . ALA A 1 187 ? -8.039 11.336 -4.274 1.00 93.75 187 ALA A N 1
ATOM 1407 C CA . ALA A 1 187 ? -9.164 10.419 -4.398 1.00 93.75 187 ALA A CA 1
ATOM 1408 C C . ALA A 1 187 ? -10.280 10.776 -3.409 1.00 93.75 187 ALA A C 1
ATOM 1410 O O . ALA A 1 187 ? -10.036 11.204 -2.285 1.00 93.75 187 ALA A O 1
ATOM 1411 N N . ARG A 1 188 ? -11.529 10.567 -3.833 1.00 94.06 188 ARG A N 1
ATOM 1412 C CA . ARG A 1 188 ? -12.719 10.711 -2.973 1.00 94.06 188 ARG A CA 1
ATOM 1413 C C . ARG A 1 188 ? -13.237 9.379 -2.441 1.00 94.06 188 ARG A C 1
ATOM 1415 O O . ARG A 1 188 ? -14.171 9.366 -1.647 1.00 94.06 188 ARG A O 1
ATOM 1422 N N . GLN A 1 189 ? -12.693 8.279 -2.946 1.00 95.38 189 GLN A N 1
ATOM 1423 C CA . GLN A 1 189 ? -13.098 6.920 -2.625 1.00 95.38 189 GLN A CA 1
ATOM 1424 C C . GLN A 1 189 ? -11.857 6.036 -2.600 1.00 95.38 189 GLN A C 1
ATOM 1426 O O . GLN A 1 189 ? -10.949 6.220 -3.413 1.00 95.38 189 GLN A O 1
ATOM 1431 N N . VAL A 1 190 ? -11.860 5.077 -1.682 1.00 97.00 190 VAL A N 1
ATOM 1432 C CA . VAL A 1 190 ? -10.823 4.058 -1.566 1.00 97.00 190 VAL A CA 1
ATOM 1433 C C . VAL A 1 190 ? -10.904 3.071 -2.733 1.00 97.00 190 VAL A C 1
ATOM 1435 O O . VAL A 1 190 ? -11.987 2.627 -3.121 1.00 97.00 190 VAL A O 1
ATOM 1438 N N . LEU A 1 191 ? -9.754 2.715 -3.300 1.00 96.88 191 LEU A N 1
ATOM 1439 C CA . LEU A 1 191 ? -9.628 1.609 -4.241 1.00 96.88 191 LEU A CA 1
ATOM 1440 C C . LEU A 1 191 ? -9.424 0.315 -3.451 1.00 96.88 191 LEU A C 1
ATOM 1442 O O . LEU A 1 191 ? -8.464 0.194 -2.701 1.00 96.88 191 LEU A O 1
ATOM 1446 N N . VAL A 1 192 ? -10.301 -0.666 -3.639 1.00 97.31 192 VAL A N 1
ATOM 1447 C CA . VAL A 1 192 ? -10.218 -1.955 -2.941 1.00 97.31 192 VAL A CA 1
ATOM 1448 C C . VAL A 1 192 ? -9.661 -3.017 -3.882 1.00 97.31 192 VAL A C 1
ATOM 1450 O O . VAL A 1 192 ? -10.249 -3.295 -4.931 1.00 97.31 192 VAL A O 1
ATOM 1453 N N . ILE A 1 193 ? -8.546 -3.638 -3.497 1.00 97.38 193 ILE A N 1
ATOM 1454 C CA . ILE A 1 193 ? -7.936 -4.754 -4.221 1.00 97.38 193 ILE A CA 1
ATOM 1455 C C . ILE A 1 193 ? -7.967 -5.998 -3.334 1.00 97.38 193 ILE A C 1
ATOM 1457 O O . ILE A 1 193 ? -7.475 -5.972 -2.212 1.00 97.38 193 ILE A O 1
ATOM 1461 N N . LYS A 1 194 ? -8.554 -7.085 -3.842 1.00 97.25 194 LYS A N 1
ATOM 1462 C CA . LYS A 1 194 ? -8.606 -8.388 -3.167 1.00 97.25 194 LYS A CA 1
ATOM 1463 C C . LYS A 1 194 ? -7.590 -9.349 -3.776 1.00 97.25 194 LYS A C 1
ATOM 1465 O O . LYS A 1 194 ? -7.496 -9.411 -5.004 1.00 97.25 194 LYS A O 1
ATOM 1470 N N . GLY A 1 195 ? -6.876 -10.080 -2.931 1.00 95.38 195 GLY A N 1
ATOM 1471 C CA . GLY A 1 195 ? -5.932 -11.113 -3.335 1.00 95.38 195 GLY A CA 1
ATOM 1472 C C . GLY A 1 195 ? -6.616 -12.342 -3.914 1.00 95.38 195 GLY A C 1
ATOM 1473 O O . GLY A 1 195 ? -7.783 -12.621 -3.622 1.00 95.38 195 GLY A O 1
ATOM 1474 N N . ARG A 1 196 ? -5.893 -13.046 -4.783 1.00 91.75 196 ARG A N 1
ATOM 1475 C CA . ARG A 1 196 ? -6.342 -14.293 -5.417 1.00 91.75 196 ARG A CA 1
ATOM 1476 C C . ARG A 1 196 ? -5.499 -15.510 -5.027 1.00 91.75 196 ARG A C 1
ATOM 1478 O O . ARG A 1 196 ? -5.901 -16.603 -5.412 1.00 91.75 196 ARG A O 1
ATOM 1485 N N . GLY A 1 197 ? -4.410 -15.317 -4.274 1.00 73.50 197 GLY A N 1
ATOM 1486 C CA . GLY A 1 197 ? -3.353 -16.326 -4.142 1.00 73.50 197 GLY A CA 1
ATOM 1487 C C . GLY A 1 197 ? -2.714 -16.615 -5.493 1.00 73.50 197 GLY A C 1
ATOM 1488 O O . GLY A 1 197 ? -2.375 -17.794 -5.720 1.00 73.50 197 GLY A O 1
#

Sequence (197 aa):
MFGERCVPKKGRAKRMRKLVGWAVVVVLVVIVAKSCGIDLIPFSDDGCDAASDAVAHAESSECEDLKQAALDPNWATQQQERPELVRGKTTTGLFFELSPDDYIALSSGSDDLSERAASLLRDIGYDNPDPNPATHVEAKIAAKMHDASTLFGVLVINNTFVCGGCNDAVRALLPEGATLWIWTKSARQVLVIKGRG